Protein AF-A0A7S0V295-F1 (afdb_monomer)

Mean predicted aligned error: 14.71 Å

pLDDT: mean 74.55, std 28.25, range [23.03, 98.69]

Sequence (273 aa):
GGRKRAQRCCLWMLSGGARRIGQGFLTGQRVQARPALRLLLALTASQAASCFLLHTAHAFTQRASSAHPAASETRARAAAGNGAAAGGACAGAAMSGGSGLSTFLKESRSGALDFLRGHPPPDTSLVLVMGNEACDADSVASAISLAYAASMGRLPTLAPPGKALVAPVVNIPREDLALRQDVVLMLKDAGVDSADLVFFPEIPEDGLRGALSGGGLRLVLTDHNKLGVAQEWLAPAVVGVVDHHEDTGSYGGAALRVVDDKVGTCCALVARE

Secondary structure (DSSP, 8-state):
--HHHHHHHHHHHHTTGGGGTSSS--S-------HHHHHHHHHHHHHHHHHHHHHHHHHHHTTGGG------------------------------TTSHHHHHHHHHHHHHHHHHTT-PPTT-EEEEEE--TT--HHHHHHHHHHHHHHHTTS-TTTS-TTSEEEEEEESS-GGGGGG-HHHHHHHHHTT--GGGSEEGGGS-HHHHHHHHHTT-EEEEEES-SS--GGGGGGGGGEEEEEE-S----TTTT-SEEEE-TTSS-HHHHHTT-

Radius of gyration: 21.46 Å; Cα contacts (8 Å, |Δi|>4): 367; chains: 1; bounding box: 60×50×55 Å

Structure (mmCIF, N/CA/C/O backbone):
data_AF-A0A7S0V295-F1
#
_entry.id   AF-A0A7S0V295-F1
#
loop_
_atom_site.group_PDB
_atom_site.id
_atom_site.type_symbol
_atom_site.label_atom_id
_atom_site.label_alt_id
_atom_site.label_comp_id
_atom_site.label_asym_id
_atom_site.label_entity_id
_atom_site.label_seq_id
_atom_site.pdbx_PDB_ins_code
_atom_site.Cartn_x
_atom_site.Cartn_y
_atom_site.Cartn_z
_atom_site.occupancy
_atom_site.B_iso_or_equiv
_atom_site.auth_seq_id
_atom_site.auth_comp_id
_atom_site.auth_asym_id
_atom_site.auth_atom_id
_atom_site.pdbx_PDB_model_num
ATOM 1 N N . GLY A 1 1 ? 35.942 -10.308 -10.101 1.00 42.09 1 GLY A N 1
ATOM 2 C CA . GLY A 1 1 ? 35.307 -9.920 -8.822 1.00 42.09 1 GLY A CA 1
ATOM 3 C C . GLY A 1 1 ? 34.201 -10.865 -8.361 1.00 42.09 1 GLY A C 1
ATOM 4 O O . GLY A 1 1 ? 34.267 -11.320 -7.227 1.00 42.09 1 GLY A O 1
ATOM 5 N N . GLY A 1 2 ? 33.208 -11.172 -9.210 1.00 36.91 2 GLY A N 1
ATOM 6 C CA . GLY A 1 2 ? 31.973 -11.885 -8.821 1.00 36.91 2 GLY A CA 1
ATOM 7 C C . GLY A 1 2 ? 32.074 -13.400 -8.573 1.00 36.91 2 GLY A C 1
ATOM 8 O O . GLY A 1 2 ? 31.488 -13.891 -7.613 1.00 36.91 2 GLY A O 1
ATOM 9 N N . ARG A 1 3 ? 32.887 -14.151 -9.336 1.00 31.94 3 ARG A N 1
ATOM 10 C CA . ARG A 1 3 ? 32.995 -15.625 -9.178 1.00 31.94 3 ARG A CA 1
ATOM 11 C C . ARG A 1 3 ? 33.493 -16.065 -7.792 1.00 31.94 3 ARG A C 1
ATOM 13 O O . ARG A 1 3 ? 33.000 -17.042 -7.242 1.00 31.94 3 ARG A O 1
ATOM 20 N N . LYS A 1 4 ? 34.409 -15.295 -7.186 1.00 34.94 4 LYS A N 1
ATOM 21 C CA . LYS A 1 4 ? 34.921 -15.555 -5.828 1.00 34.94 4 LYS A CA 1
ATOM 22 C C . LYS A 1 4 ? 33.917 -15.186 -4.718 1.00 34.94 4 LYS A C 1
ATOM 24 O O . LYS A 1 4 ? 34.096 -15.655 -3.600 1.00 34.94 4 LYS A O 1
ATOM 29 N N . ARG A 1 5 ? 32.884 -14.371 -4.996 1.00 43.34 5 ARG A N 1
ATOM 30 C CA . ARG A 1 5 ? 31.828 -14.001 -4.027 1.00 43.34 5 ARG A CA 1
ATOM 31 C C . ARG A 1 5 ? 30.698 -15.035 -3.997 1.00 43.34 5 ARG A C 1
ATOM 33 O O . ARG A 1 5 ? 30.307 -15.452 -2.913 1.00 43.34 5 ARG A O 1
ATOM 40 N N . ALA A 1 6 ? 30.283 -15.545 -5.160 1.00 38.97 6 ALA A N 1
ATOM 41 C CA . ALA A 1 6 ? 29.297 -16.628 -5.263 1.00 38.97 6 ALA A CA 1
ATOM 42 C C . ALA A 1 6 ? 29.800 -17.946 -4.639 1.00 38.97 6 ALA A C 1
ATOM 44 O O . ALA A 1 6 ? 29.082 -18.594 -3.881 1.00 38.97 6 ALA A O 1
ATOM 45 N N . GLN A 1 7 ? 31.076 -18.292 -4.859 1.00 40.81 7 GLN A N 1
ATOM 46 C CA . GLN A 1 7 ? 31.687 -19.467 -4.225 1.00 40.81 7 GLN A CA 1
ATOM 47 C C . GLN A 1 7 ? 31.771 -19.346 -2.695 1.00 40.81 7 GLN A C 1
ATOM 49 O O . GLN A 1 7 ? 31.595 -20.345 -2.010 1.00 40.81 7 GLN A O 1
ATOM 54 N N . ARG A 1 8 ? 31.978 -18.141 -2.138 1.00 41.72 8 ARG A N 1
ATOM 55 C CA . ARG A 1 8 ? 32.023 -17.929 -0.676 1.00 41.72 8 ARG A CA 1
ATOM 56 C C . ARG A 1 8 ? 30.643 -18.006 -0.019 1.00 41.72 8 ARG A C 1
ATOM 58 O O . ARG A 1 8 ? 30.551 -18.534 1.083 1.00 41.72 8 ARG A O 1
ATOM 65 N N . CYS A 1 9 ? 29.589 -17.551 -0.699 1.00 41.28 9 CYS A N 1
ATOM 66 C CA . CYS A 1 9 ? 28.210 -17.673 -0.213 1.00 41.28 9 CYS A CA 1
ATOM 67 C C . CYS A 1 9 ? 27.765 -19.148 -0.163 1.00 41.28 9 CYS A C 1
ATOM 69 O O . CYS A 1 9 ? 27.232 -19.615 0.842 1.00 41.28 9 CYS A O 1
ATOM 71 N N . CYS A 1 10 ? 28.096 -19.913 -1.210 1.00 36.91 10 CYS A N 1
ATOM 72 C CA . CYS A 1 10 ? 27.813 -21.347 -1.283 1.00 36.91 10 CYS A CA 1
ATOM 73 C C . CYS A 1 10 ? 28.632 -22.151 -0.251 1.00 36.91 10 CYS A C 1
ATOM 75 O O . CYS A 1 10 ? 28.104 -23.039 0.416 1.00 36.91 10 CYS A O 1
ATOM 77 N N . LEU A 1 11 ? 29.902 -21.782 -0.026 1.00 37.94 11 LEU A N 1
ATOM 78 C CA . LEU A 1 11 ? 30.739 -22.418 0.995 1.00 37.94 11 LEU A CA 1
ATOM 79 C C . LEU A 1 11 ? 30.255 -22.112 2.423 1.00 37.94 11 LEU A C 1
ATOM 81 O O . LEU A 1 11 ? 30.364 -22.980 3.281 1.00 37.94 11 LEU A O 1
ATOM 85 N N . TRP A 1 12 ? 29.682 -20.932 2.694 1.00 45.16 12 TRP A N 1
ATOM 86 C CA . TRP A 1 12 ? 29.091 -20.600 4.002 1.00 45.16 12 TRP A CA 1
ATOM 87 C C . TRP A 1 12 ? 27.812 -21.406 4.295 1.00 45.16 12 TRP A C 1
ATOM 89 O O . TRP A 1 12 ? 27.633 -21.896 5.413 1.00 45.16 12 TRP A O 1
ATOM 99 N N . MET A 1 13 ? 26.970 -21.638 3.281 1.00 42.19 13 MET A N 1
ATOM 100 C CA . MET A 1 13 ? 25.802 -22.521 3.411 1.00 42.19 13 MET A CA 1
ATOM 101 C C . MET A 1 13 ? 26.203 -23.995 3.610 1.00 42.19 13 MET A C 1
ATOM 103 O O . MET A 1 13 ? 25.593 -24.687 4.425 1.00 42.19 13 MET A O 1
ATOM 107 N N . LEU A 1 14 ? 27.262 -24.468 2.938 1.00 42.38 14 LEU A N 1
ATOM 108 C CA . LEU A 1 14 ? 27.720 -25.866 3.003 1.00 42.38 14 LEU A CA 1
ATOM 109 C C . LEU A 1 14 ? 28.614 -26.190 4.221 1.00 42.38 14 LEU A C 1
ATOM 111 O O . LEU A 1 14 ? 28.638 -27.332 4.675 1.00 42.38 14 LEU A O 1
ATOM 115 N N . SER A 1 15 ? 29.315 -25.204 4.796 1.00 37.19 15 SER A N 1
ATOM 116 C CA . SER A 1 15 ? 30.238 -25.383 5.942 1.00 37.19 15 SER A CA 1
ATOM 117 C C . SER A 1 15 ? 29.575 -25.299 7.324 1.00 37.19 15 SER A C 1
ATOM 119 O O . SER A 1 15 ? 30.256 -25.313 8.347 1.00 37.19 15 SER A O 1
ATOM 121 N N . GLY A 1 16 ? 28.239 -25.293 7.386 1.00 40.44 16 GLY A N 1
ATOM 122 C CA . GLY A 1 16 ? 27.505 -25.440 8.645 1.00 40.44 16 GLY A CA 1
ATOM 123 C C . GLY A 1 16 ? 27.005 -24.144 9.286 1.00 40.44 16 GLY A C 1
ATOM 124 O O . GLY A 1 16 ? 26.592 -24.192 10.444 1.00 40.44 16 GLY A O 1
ATOM 125 N N . GLY A 1 17 ? 26.939 -23.021 8.558 1.00 40.28 17 GLY A N 1
ATOM 126 C CA . GLY A 1 17 ? 26.222 -21.817 9.015 1.00 40.28 17 GLY A CA 1
ATOM 127 C C . GLY A 1 17 ? 24.737 -22.082 9.314 1.00 40.28 17 GLY A C 1
ATOM 128 O O . GLY A 1 17 ? 24.198 -21.592 10.304 1.00 40.28 17 GLY A O 1
ATOM 129 N N . ALA A 1 18 ? 24.108 -22.985 8.553 1.00 41.34 18 ALA A N 1
ATOM 130 C CA . ALA A 1 18 ? 22.733 -23.439 8.778 1.00 41.34 18 ALA A CA 1
ATOM 131 C C . ALA A 1 18 ? 22.543 -24.266 10.070 1.00 41.34 18 ALA A C 1
ATOM 133 O O . ALA A 1 18 ? 21.428 -24.366 10.580 1.00 41.34 18 ALA A O 1
ATOM 134 N N . ARG A 1 19 ? 23.611 -24.831 10.659 1.00 36.75 19 ARG A N 1
ATOM 135 C CA . ARG A 1 19 ? 23.504 -25.615 11.906 1.00 36.75 19 ARG A CA 1
ATOM 136 C C . ARG A 1 19 ? 23.378 -24.754 13.162 1.00 36.75 19 ARG A C 1
ATOM 138 O O . ARG A 1 19 ? 22.987 -25.281 14.197 1.00 36.75 19 ARG A O 1
ATOM 145 N N . ARG A 1 20 ? 23.651 -23.446 13.088 1.00 39.25 20 ARG A N 1
ATOM 146 C CA . ARG A 1 20 ? 23.556 -22.544 14.250 1.00 39.25 20 ARG A CA 1
ATOM 147 C C . ARG A 1 20 ? 22.191 -21.861 14.417 1.00 39.25 20 ARG A C 1
ATOM 149 O O . ARG A 1 20 ? 21.962 -21.236 15.441 1.00 39.25 20 ARG A O 1
ATOM 156 N N . ILE A 1 21 ? 21.276 -22.048 13.463 1.00 42.34 21 ILE A N 1
ATOM 157 C CA . ILE A 1 21 ? 19.861 -21.635 13.564 1.00 42.34 21 ILE A CA 1
ATOM 158 C C . ILE A 1 21 ? 18.965 -22.838 13.944 1.00 42.34 21 ILE A C 1
ATOM 160 O O . ILE A 1 21 ? 17.854 -22.672 14.435 1.00 42.34 21 ILE A O 1
ATOM 164 N N . GLY A 1 22 ? 19.468 -24.070 13.787 1.00 34.75 22 GLY A N 1
ATOM 165 C CA . GLY A 1 22 ? 18.698 -25.312 13.926 1.00 34.75 22 GLY A CA 1
ATOM 166 C C . GLY A 1 22 ? 18.817 -26.079 15.251 1.00 34.75 22 GLY A C 1
ATOM 167 O O . GLY A 1 22 ? 18.386 -27.225 15.291 1.00 34.75 22 GLY A O 1
ATOM 168 N N . GLN A 1 23 ? 19.389 -25.520 16.326 1.00 32.41 23 GLN A N 1
ATOM 169 C CA . GLN A 1 23 ? 19.499 -26.220 17.628 1.00 32.41 23 GLN A CA 1
ATOM 170 C C . GL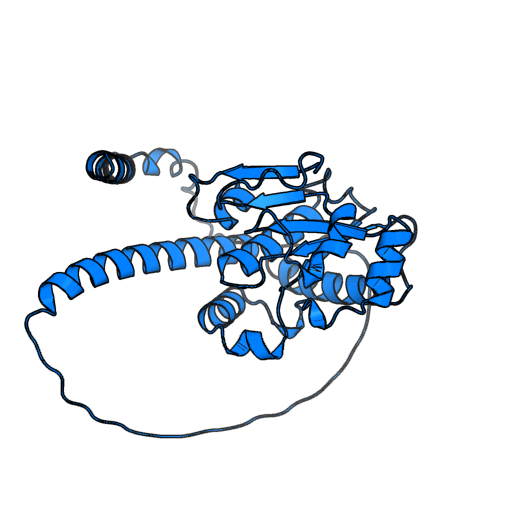N A 1 23 ? 18.553 -25.701 18.728 1.00 32.41 23 GLN A C 1
ATOM 172 O O . GLN A 1 23 ? 18.773 -25.960 19.905 1.00 32.41 23 GLN A O 1
ATOM 177 N N . GLY A 1 24 ? 17.463 -25.023 18.356 1.00 36.81 24 GLY A N 1
ATOM 178 C CA . GLY A 1 24 ? 16.367 -24.689 19.280 1.00 36.81 24 GLY A CA 1
ATOM 179 C C . GLY A 1 24 ? 15.094 -25.530 19.118 1.00 36.81 24 GLY A C 1
ATOM 180 O O . GLY A 1 24 ? 14.152 -25.343 19.876 1.00 36.81 24 GLY A O 1
ATOM 181 N N . PHE A 1 25 ? 15.023 -26.431 18.133 1.00 39.50 25 PHE A N 1
ATOM 182 C CA . PHE A 1 25 ? 13.762 -27.064 17.724 1.00 39.50 25 PHE A CA 1
ATOM 183 C C . PHE A 1 25 ? 13.916 -28.578 17.552 1.00 39.50 25 PHE A C 1
ATOM 185 O O . PHE A 1 25 ? 13.875 -29.120 16.452 1.00 39.50 25 PHE A O 1
ATOM 192 N N . LEU A 1 26 ? 14.098 -29.279 18.668 1.00 39.88 26 LEU A N 1
ATOM 193 C CA . LEU A 1 26 ? 13.885 -30.724 18.742 1.00 39.88 26 LEU A CA 1
ATOM 194 C C . LEU A 1 26 ? 12.976 -31.049 19.928 1.00 39.88 26 LEU A C 1
ATOM 196 O O . LEU A 1 26 ? 13.381 -31.701 20.880 1.00 39.88 26 LEU A O 1
ATOM 200 N N . THR A 1 27 ? 11.723 -30.608 19.848 1.00 33.22 27 THR A N 1
ATOM 201 C CA . THR A 1 27 ? 10.598 -31.268 20.520 1.00 33.22 27 THR A CA 1
ATOM 202 C C . THR A 1 27 ? 9.412 -31.275 19.554 1.00 33.22 27 THR A C 1
ATOM 204 O O . THR A 1 27 ? 9.040 -30.258 18.972 1.00 33.22 27 THR A O 1
ATOM 207 N N . GLY A 1 28 ? 8.887 -32.469 19.275 1.00 36.72 28 GLY A N 1
ATOM 208 C CA . GLY A 1 28 ? 7.958 -32.735 18.179 1.00 36.72 28 GLY A CA 1
ATOM 209 C C . GLY A 1 28 ? 6.564 -32.135 18.361 1.00 36.72 28 GLY A C 1
ATOM 210 O O . GLY A 1 28 ? 5.638 -32.835 18.762 1.00 36.72 28 GLY A O 1
ATOM 211 N N . GLN A 1 29 ? 6.382 -30.880 17.957 1.00 28.92 29 GLN A N 1
ATOM 212 C CA . GLN A 1 29 ? 5.070 -30.322 17.630 1.00 28.92 29 GLN A CA 1
ATOM 213 C C . GLN A 1 29 ? 5.027 -29.936 16.149 1.00 28.92 29 GLN A C 1
ATOM 215 O O . GLN A 1 29 ? 5.904 -29.233 15.651 1.00 28.92 29 GLN A O 1
ATOM 220 N N . ARG A 1 30 ? 3.998 -30.397 15.423 1.00 34.56 30 ARG A N 1
ATOM 221 C CA . ARG A 1 30 ? 3.693 -29.908 14.070 1.00 34.56 30 ARG A CA 1
ATOM 222 C C . ARG A 1 30 ? 3.343 -28.422 14.172 1.00 34.56 30 ARG A C 1
ATOM 224 O O . ARG A 1 30 ? 2.213 -28.077 14.502 1.00 34.56 30 ARG A O 1
ATOM 231 N N . VAL A 1 31 ? 4.301 -27.542 13.900 1.00 36.38 31 VAL A N 1
ATOM 232 C CA . VAL A 1 31 ? 4.055 -26.099 13.831 1.00 36.38 31 VAL A CA 1
ATOM 233 C C . VAL A 1 31 ? 3.314 -25.807 12.526 1.00 36.38 31 VAL A C 1
ATOM 235 O O . VAL A 1 31 ? 3.888 -25.888 11.441 1.00 36.38 31 VAL A O 1
ATOM 238 N N . GLN A 1 32 ? 2.026 -25.466 12.609 1.00 38.19 32 GLN A N 1
ATOM 239 C CA . GLN A 1 32 ? 1.341 -24.764 11.523 1.00 38.19 32 GLN A CA 1
ATOM 240 C C . GLN A 1 32 ? 2.075 -23.434 11.288 1.00 38.19 32 GLN A C 1
ATOM 242 O O . GLN A 1 32 ? 1.972 -22.509 12.092 1.00 38.19 32 GLN A O 1
ATOM 247 N N . ALA A 1 33 ? 2.844 -23.331 10.200 1.00 42.53 33 ALA A N 1
ATOM 248 C CA . ALA A 1 33 ? 3.457 -22.066 9.801 1.00 42.53 33 ALA A CA 1
ATOM 249 C C . ALA A 1 33 ? 2.360 -21.011 9.564 1.00 42.53 33 ALA A C 1
ATOM 251 O O . ALA A 1 33 ? 1.391 -21.281 8.846 1.00 42.53 33 ALA A O 1
ATOM 252 N N . ARG A 1 34 ? 2.511 -19.832 10.187 1.00 56.91 34 ARG A N 1
ATOM 253 C CA . ARG A 1 34 ? 1.568 -18.701 10.098 1.00 56.91 34 ARG A CA 1
ATOM 254 C C . ARG A 1 34 ? 1.420 -18.234 8.637 1.00 56.91 34 ARG A C 1
ATOM 256 O O . ARG A 1 34 ? 2.415 -18.264 7.924 1.00 56.91 34 ARG A O 1
ATOM 263 N N . PRO A 1 35 ? 0.250 -17.751 8.183 1.00 50.56 35 PRO A N 1
ATOM 264 C CA . PRO A 1 35 ? 0.019 -17.372 6.780 1.00 50.56 35 PRO A CA 1
ATOM 265 C C . PRO A 1 35 ? 1.026 -16.358 6.216 1.00 50.56 35 PRO A C 1
ATOM 267 O O . PRO A 1 35 ? 1.553 -16.570 5.135 1.00 50.56 35 PRO A O 1
ATOM 270 N N . ALA A 1 36 ? 1.395 -15.326 6.983 1.00 52.44 36 ALA A N 1
ATOM 271 C CA . ALA A 1 36 ? 2.438 -14.373 6.582 1.00 52.44 36 ALA A CA 1
ATOM 272 C C . ALA A 1 36 ? 3.819 -15.038 6.432 1.00 52.44 36 ALA A C 1
ATOM 274 O O . ALA A 1 36 ? 4.570 -14.744 5.510 1.00 52.44 36 ALA A O 1
ATOM 275 N N . LEU A 1 37 ? 4.127 -16.009 7.299 1.00 57.00 37 LEU A N 1
ATOM 276 C CA . LEU A 1 37 ? 5.336 -16.815 7.173 1.00 57.00 37 LEU A CA 1
ATOM 277 C C . LEU A 1 37 ? 5.248 -17.759 5.967 1.00 57.00 37 LEU A C 1
ATOM 279 O O . LEU A 1 37 ? 6.272 -18.023 5.361 1.00 57.00 37 LEU A O 1
ATOM 283 N N . ARG A 1 38 ? 4.057 -18.238 5.583 1.00 58.78 38 ARG A N 1
ATOM 284 C CA . ARG A 1 38 ? 3.854 -19.008 4.344 1.00 58.78 38 ARG A CA 1
ATOM 285 C C . ARG A 1 38 ? 4.018 -18.148 3.100 1.00 58.78 38 ARG A C 1
ATOM 287 O O . ARG A 1 38 ? 4.625 -18.638 2.166 1.00 58.78 38 ARG A O 1
ATOM 294 N N . LEU A 1 39 ? 3.542 -16.901 3.103 1.00 62.16 39 LEU A N 1
ATOM 295 C CA . LEU A 1 39 ? 3.770 -15.950 2.012 1.00 62.16 39 LEU A CA 1
ATOM 296 C C . LEU A 1 39 ? 5.278 -15.713 1.838 1.00 62.16 39 LEU A C 1
ATOM 298 O O . LEU A 1 39 ? 5.824 -15.974 0.770 1.00 62.16 39 LEU A O 1
ATOM 302 N N . LEU A 1 40 ? 5.972 -15.370 2.928 1.00 62.88 40 LEU A N 1
ATOM 303 C CA . LEU A 1 40 ? 7.427 -15.190 2.935 1.00 62.88 40 LEU A CA 1
ATOM 304 C C . LEU A 1 40 ? 8.185 -16.480 2.558 1.00 62.88 40 LEU A C 1
ATOM 306 O O . LEU A 1 40 ? 9.122 -16.434 1.766 1.00 62.88 40 LEU A O 1
ATOM 310 N N . LEU A 1 41 ? 7.773 -17.648 3.063 1.00 55.09 41 LEU A N 1
ATOM 311 C CA . LEU A 1 41 ? 8.387 -18.941 2.728 1.00 55.09 41 LEU A CA 1
ATOM 312 C C . LEU A 1 41 ? 8.136 -19.340 1.268 1.00 55.09 41 LEU A C 1
ATOM 314 O O . LEU A 1 41 ? 9.070 -19.797 0.612 1.00 55.09 41 LEU A O 1
ATOM 318 N N . ALA A 1 42 ? 6.922 -19.149 0.747 1.00 56.66 42 ALA A N 1
ATOM 319 C CA . ALA A 1 42 ? 6.572 -19.410 -0.649 1.00 56.66 42 ALA A CA 1
ATOM 320 C C . ALA A 1 42 ? 7.417 -18.549 -1.594 1.00 56.66 42 ALA A C 1
ATOM 322 O O . ALA A 1 42 ? 7.882 -19.043 -2.617 1.00 56.66 42 ALA A O 1
ATOM 323 N N . LEU A 1 43 ? 7.721 -17.309 -1.206 1.00 55.41 43 LEU A N 1
ATOM 324 C CA . LEU A 1 43 ? 8.623 -16.428 -1.948 1.00 55.41 43 LEU A CA 1
ATOM 325 C C . LEU A 1 43 ? 10.082 -16.856 -1.854 1.00 55.41 43 LEU A C 1
ATOM 327 O O . LEU A 1 43 ? 10.751 -16.897 -2.881 1.00 55.41 43 LEU A O 1
ATOM 331 N N . THR A 1 44 ? 10.579 -17.261 -0.678 1.00 52.25 44 THR A N 1
ATOM 332 C CA . THR A 1 44 ? 11.943 -17.821 -0.590 1.00 52.25 44 THR A CA 1
ATOM 333 C C . THR A 1 44 ? 12.086 -19.097 -1.421 1.00 52.25 44 THR A C 1
ATOM 335 O O . THR A 1 44 ? 13.125 -19.308 -2.042 1.00 52.25 44 THR A O 1
ATOM 338 N N . ALA A 1 45 ? 11.036 -19.923 -1.492 1.00 41.69 45 ALA A N 1
ATOM 339 C CA . ALA A 1 45 ? 11.003 -21.130 -2.309 1.00 41.69 45 ALA A CA 1
ATOM 340 C C . ALA A 1 45 ? 10.890 -20.809 -3.809 1.00 41.69 45 ALA A C 1
ATOM 342 O O . ALA A 1 45 ? 11.597 -21.423 -4.604 1.00 41.69 45 ALA A O 1
ATOM 343 N N . SER A 1 46 ? 10.074 -19.822 -4.191 1.00 47.69 46 SER A N 1
ATOM 344 C CA . SER A 1 46 ? 9.922 -19.354 -5.574 1.00 47.69 46 SER A CA 1
ATOM 345 C C . SER A 1 46 ? 11.191 -18.664 -6.086 1.00 47.69 46 SER A C 1
ATOM 347 O O . SER A 1 46 ? 11.667 -18.983 -7.168 1.00 47.69 46 SER A O 1
ATOM 349 N N . GLN A 1 47 ? 11.842 -17.813 -5.287 1.00 48.75 47 GLN A N 1
ATOM 350 C CA . GLN A 1 47 ? 13.121 -17.188 -5.649 1.00 48.75 47 GLN A CA 1
ATOM 351 C C . GLN A 1 47 ? 14.279 -18.194 -5.672 1.00 48.75 47 GLN A C 1
ATOM 353 O O . GLN A 1 47 ? 15.145 -18.104 -6.545 1.00 48.75 47 GLN A O 1
ATOM 358 N N . ALA A 1 48 ? 14.292 -19.191 -4.777 1.00 41.12 48 ALA A N 1
ATOM 359 C CA . ALA A 1 48 ? 15.244 -20.302 -4.847 1.00 41.12 48 ALA A CA 1
ATOM 360 C C . ALA A 1 48 ? 15.009 -21.167 -6.096 1.00 41.12 48 ALA A C 1
ATOM 362 O O . ALA A 1 48 ? 15.975 -21.546 -6.761 1.00 41.12 48 ALA A O 1
ATOM 363 N N . ALA A 1 49 ? 13.748 -21.429 -6.452 1.00 37.41 49 ALA A N 1
ATOM 364 C CA . ALA A 1 49 ? 13.373 -22.134 -7.672 1.00 37.41 49 ALA A CA 1
ATOM 365 C C . ALA A 1 49 ? 13.745 -21.327 -8.921 1.00 37.41 49 ALA A C 1
ATOM 367 O O . ALA A 1 49 ? 14.326 -21.897 -9.833 1.00 37.41 49 ALA A O 1
ATOM 368 N N . SER A 1 50 ? 13.535 -20.010 -8.940 1.00 39.97 50 SER A N 1
ATOM 369 C CA . SER A 1 50 ? 13.958 -19.112 -10.022 1.00 39.97 50 SER A CA 1
ATOM 370 C C . SER A 1 50 ? 15.481 -19.011 -10.126 1.00 39.97 50 SER A C 1
ATOM 372 O O . SER A 1 50 ? 16.015 -19.057 -11.227 1.00 39.97 50 SER A O 1
ATOM 374 N N . CYS A 1 51 ? 16.222 -18.992 -9.012 1.00 38.69 51 CYS A N 1
ATOM 375 C CA . CYS A 1 51 ? 17.689 -19.081 -9.017 1.00 38.69 51 CYS A CA 1
ATOM 376 C C . CYS A 1 51 ? 18.199 -20.435 -9.536 1.00 38.69 51 CYS A C 1
ATOM 378 O O . CYS A 1 51 ? 19.213 -20.483 -10.242 1.00 38.69 51 CYS A O 1
ATOM 380 N N . PHE A 1 52 ? 17.504 -21.530 -9.207 1.00 35.34 52 PHE A N 1
ATOM 381 C CA . PHE A 1 52 ? 17.807 -22.877 -9.692 1.00 35.34 52 PHE A CA 1
ATOM 382 C C . PHE A 1 52 ? 17.424 -23.043 -11.169 1.00 35.34 52 PHE A C 1
ATOM 384 O O . PHE A 1 52 ? 18.173 -23.646 -11.933 1.00 35.34 52 PHE A O 1
ATOM 391 N N . LEU A 1 53 ? 16.315 -22.443 -11.603 1.00 36.62 53 LEU A N 1
ATOM 392 C CA . LEU A 1 53 ? 15.871 -22.373 -12.994 1.00 36.62 53 LEU A CA 1
ATOM 393 C C . LEU A 1 53 ? 16.785 -21.477 -13.827 1.00 36.62 53 LEU A C 1
ATOM 395 O O . LEU A 1 53 ? 17.090 -21.838 -14.949 1.00 36.62 53 LEU A O 1
ATOM 399 N N . LEU A 1 54 ? 17.326 -20.386 -13.284 1.00 38.78 54 LEU A N 1
ATOM 400 C CA . LEU A 1 54 ? 18.339 -19.559 -13.951 1.00 38.78 54 LEU A CA 1
ATOM 401 C C . LEU A 1 54 ? 19.690 -20.284 -14.048 1.00 38.78 54 LEU A C 1
ATOM 403 O O . LEU A 1 54 ? 20.338 -20.225 -15.091 1.00 38.78 54 LEU A O 1
ATOM 407 N N . HIS A 1 55 ? 20.106 -21.034 -13.018 1.00 41.06 55 HIS A N 1
ATOM 408 C CA . HIS A 1 55 ? 21.310 -21.877 -13.091 1.00 41.06 55 HIS A CA 1
ATOM 409 C C . HIS A 1 55 ? 21.144 -23.061 -14.051 1.00 41.06 55 HIS A C 1
ATOM 411 O O . HIS A 1 55 ? 22.068 -23.378 -14.802 1.00 41.06 55 HIS A O 1
ATOM 417 N N . THR A 1 56 ? 19.973 -23.700 -14.071 1.00 42.44 56 THR A N 1
ATOM 418 C CA . THR A 1 56 ? 19.677 -24.788 -15.012 1.00 42.44 56 THR A CA 1
ATOM 419 C C . THR A 1 56 ? 19.432 -24.262 -16.421 1.00 42.44 56 THR A C 1
ATOM 421 O O . THR A 1 56 ? 19.917 -24.886 -17.349 1.00 42.44 56 THR A O 1
ATOM 424 N N . ALA A 1 57 ? 18.822 -23.090 -16.615 1.00 38.34 57 ALA A N 1
ATOM 425 C CA . ALA A 1 57 ? 18.677 -22.432 -17.914 1.00 38.34 57 ALA A CA 1
ATOM 426 C C . ALA A 1 57 ? 20.022 -21.945 -18.467 1.00 38.34 57 ALA A C 1
ATOM 428 O O . ALA A 1 57 ? 20.235 -22.033 -19.673 1.00 38.34 57 ALA A O 1
ATOM 429 N N . HIS A 1 58 ? 20.971 -21.517 -17.625 1.00 41.81 58 HIS A N 1
ATOM 430 C CA . HIS A 1 58 ? 22.342 -21.221 -18.065 1.00 41.81 58 HIS A CA 1
ATOM 431 C C . HIS A 1 58 ? 23.117 -22.505 -18.428 1.00 41.81 58 HIS A C 1
ATOM 433 O O . HIS A 1 58 ? 23.864 -22.534 -19.404 1.00 41.81 58 HIS A O 1
ATOM 439 N N . ALA A 1 59 ? 22.888 -23.608 -17.705 1.00 44.62 59 ALA A N 1
ATOM 440 C CA . ALA A 1 59 ? 23.424 -24.926 -18.064 1.00 44.62 59 ALA A CA 1
ATOM 441 C C . ALA A 1 59 ? 22.744 -25.530 -19.313 1.00 44.62 59 ALA A C 1
ATOM 443 O O . ALA A 1 59 ? 23.374 -26.264 -20.076 1.00 44.62 59 ALA A O 1
ATOM 444 N N . PHE A 1 60 ? 21.472 -25.201 -19.547 1.00 33.56 60 PHE A N 1
ATOM 445 C CA . PHE A 1 60 ? 20.685 -25.662 -20.685 1.00 33.56 60 PHE A CA 1
ATOM 446 C C . PHE A 1 60 ? 20.982 -24.841 -21.938 1.00 33.56 60 PHE A C 1
ATOM 448 O O . PHE A 1 60 ? 21.131 -25.424 -22.999 1.00 33.56 60 PHE A O 1
ATOM 455 N N . THR A 1 61 ? 21.198 -23.527 -21.836 1.00 42.56 61 THR A N 1
ATOM 456 C CA . THR A 1 61 ? 21.653 -22.686 -22.964 1.00 42.56 61 THR A CA 1
ATOM 457 C C . THR A 1 61 ? 23.066 -23.048 -23.434 1.00 42.56 61 THR A C 1
ATOM 459 O O . THR A 1 61 ? 23.343 -22.936 -24.624 1.00 42.56 61 THR A O 1
ATOM 462 N N . GLN A 1 62 ? 23.927 -23.600 -22.568 1.00 40.53 62 GLN A N 1
ATOM 463 C CA . GLN A 1 62 ? 25.206 -24.200 -22.989 1.00 40.53 62 GLN A CA 1
ATOM 464 C C . GLN A 1 62 ? 25.068 -25.579 -23.661 1.00 40.53 62 GLN A C 1
ATOM 466 O O . GLN A 1 62 ? 25.980 -25.994 -24.373 1.00 40.53 62 GLN A O 1
ATOM 471 N N . ARG A 1 63 ? 23.948 -26.290 -23.470 1.00 36.41 63 ARG A N 1
ATOM 472 C CA . ARG A 1 63 ? 23.648 -27.572 -24.143 1.00 36.41 63 ARG A CA 1
ATOM 473 C C . ARG A 1 63 ? 22.739 -27.425 -25.370 1.00 36.41 63 ARG A C 1
ATOM 475 O O . ARG A 1 63 ? 22.812 -28.247 -26.278 1.00 36.41 63 ARG A O 1
ATOM 482 N N . ALA A 1 64 ? 21.913 -26.385 -25.421 1.00 35.31 64 ALA A N 1
ATOM 483 C CA . ALA A 1 64 ? 20.910 -26.145 -26.457 1.00 35.31 64 ALA A CA 1
ATOM 484 C C . ALA A 1 64 ? 21.470 -25.479 -27.726 1.00 35.31 64 ALA A C 1
ATOM 486 O O . ALA A 1 64 ? 20.752 -25.361 -28.711 1.00 35.31 64 ALA A O 1
ATOM 487 N N . SER A 1 65 ? 22.766 -25.154 -27.776 1.00 35.94 65 SER A N 1
ATOM 488 C CA . SER A 1 65 ? 23.483 -24.836 -29.023 1.00 35.94 65 SER A CA 1
ATOM 489 C C . SER A 1 65 ? 23.629 -26.037 -29.980 1.00 35.94 65 SER A C 1
ATOM 491 O O . SER A 1 65 ? 24.367 -25.951 -30.958 1.00 35.94 65 SER A O 1
ATOM 493 N N . SER A 1 66 ? 22.937 -27.157 -29.723 1.00 36.44 66 SER A N 1
ATOM 494 C CA . SER A 1 66 ? 23.068 -28.406 -30.482 1.00 36.44 66 SER A CA 1
ATOM 495 C C . SER A 1 66 ? 21.766 -29.040 -30.997 1.00 36.44 66 SER A C 1
ATOM 497 O O . SER A 1 66 ? 21.830 -30.150 -31.518 1.00 36.44 66 SER A O 1
ATOM 499 N N . ALA A 1 67 ? 20.594 -28.389 -30.941 1.00 30.19 67 ALA A N 1
ATOM 500 C CA . ALA A 1 67 ? 19.385 -29.003 -31.516 1.00 30.19 67 ALA A CA 1
ATOM 501 C C . ALA A 1 67 ? 18.302 -28.014 -31.991 1.00 30.19 67 ALA A C 1
ATOM 503 O O . ALA A 1 67 ? 17.886 -27.124 -31.253 1.00 30.19 67 ALA A O 1
ATOM 504 N N . HIS A 1 68 ? 17.823 -28.232 -33.223 1.00 29.70 68 HIS A N 1
ATOM 505 C CA . HIS A 1 68 ? 16.669 -27.577 -33.859 1.00 29.70 68 HIS A CA 1
ATOM 506 C C . HIS A 1 68 ? 15.331 -28.273 -33.492 1.00 29.70 68 HIS A C 1
ATOM 508 O O . HIS A 1 68 ? 15.352 -29.460 -33.161 1.00 29.70 68 HIS A O 1
ATOM 514 N N . PRO A 1 69 ? 14.166 -27.586 -33.581 1.00 35.38 69 PRO A N 1
ATOM 515 C CA . PRO A 1 69 ? 12.891 -28.058 -33.035 1.00 35.38 69 PRO A CA 1
ATOM 516 C C . PRO A 1 69 ? 11.903 -28.585 -34.095 1.00 35.38 69 PRO A C 1
ATOM 518 O O . PRO A 1 69 ? 11.961 -28.206 -35.263 1.00 35.38 69 PRO A O 1
ATOM 521 N N . ALA A 1 70 ? 10.929 -29.387 -33.651 1.00 26.70 70 ALA A N 1
ATOM 522 C CA . ALA A 1 70 ? 9.708 -29.709 -34.393 1.00 26.70 70 ALA A CA 1
ATOM 523 C C . ALA A 1 70 ? 8.474 -29.559 -33.482 1.00 26.70 70 ALA A C 1
ATOM 525 O O . ALA A 1 70 ? 8.513 -29.888 -32.298 1.00 26.70 70 ALA A O 1
ATOM 526 N N . ALA A 1 71 ? 7.408 -29.009 -34.062 1.00 28.03 71 ALA A N 1
ATOM 527 C CA . ALA A 1 71 ? 6.157 -28.593 -33.434 1.00 28.03 71 ALA A CA 1
ATOM 528 C C . ALA A 1 71 ? 5.145 -29.739 -33.228 1.00 28.03 71 ALA A C 1
ATOM 530 O O . ALA A 1 71 ? 5.210 -30.755 -33.914 1.00 28.03 71 ALA A O 1
ATOM 531 N N . SER A 1 72 ? 4.144 -29.531 -32.364 1.00 27.34 72 SER A N 1
ATOM 532 C CA . SER A 1 72 ? 2.717 -29.734 -32.699 1.00 27.34 72 SER A CA 1
ATOM 533 C C . SER A 1 72 ? 1.781 -29.374 -31.535 1.00 27.34 72 SER A C 1
ATOM 535 O O . SER A 1 72 ? 2.115 -29.494 -30.360 1.00 27.34 72 SER A O 1
ATOM 537 N N . GLU A 1 73 ? 0.612 -28.874 -31.926 1.00 28.64 73 GLU A N 1
ATOM 538 C CA . GLU A 1 73 ? -0.516 -28.372 -31.140 1.00 28.64 73 GLU A CA 1
ATOM 539 C C . GLU A 1 73 ? -1.373 -29.503 -30.543 1.00 28.64 73 GLU A C 1
ATOM 541 O O . GLU A 1 73 ? -1.454 -30.571 -31.145 1.00 28.64 73 GLU A O 1
ATOM 546 N N . THR A 1 74 ? -2.153 -29.242 -29.477 1.00 27.22 74 THR A N 1
ATOM 547 C CA . THR A 1 74 ? -3.618 -29.507 -29.485 1.00 27.22 74 THR A CA 1
ATOM 548 C C . THR A 1 74 ? -4.410 -28.891 -28.309 1.00 27.22 74 THR A C 1
ATOM 550 O O . THR A 1 74 ? -3.901 -28.641 -27.225 1.00 27.22 74 THR A O 1
ATOM 553 N N . ARG A 1 75 ? -5.689 -28.628 -28.624 1.00 25.83 75 ARG A N 1
ATOM 554 C CA . ARG A 1 75 ? -6.797 -27.844 -28.021 1.00 25.83 75 ARG A CA 1
ATOM 555 C C . ARG A 1 75 ? -7.561 -28.418 -26.794 1.00 25.83 75 ARG A C 1
ATOM 557 O O . ARG A 1 75 ? -7.697 -29.627 -26.682 1.00 25.83 75 ARG A O 1
ATOM 564 N N . ALA A 1 76 ? -8.314 -27.489 -26.152 1.00 26.64 76 ALA A N 1
ATOM 565 C CA . ALA A 1 76 ? -9.704 -27.571 -25.591 1.00 26.64 76 ALA A CA 1
ATOM 566 C C . ALA A 1 76 ? -9.930 -28.303 -24.237 1.00 26.64 76 ALA A C 1
ATOM 568 O O . ALA A 1 76 ? -9.249 -29.278 -23.981 1.00 26.64 76 ALA A O 1
ATOM 569 N N . ARG A 1 77 ? -10.876 -27.994 -23.312 1.00 27.06 77 ARG A N 1
ATOM 570 C CA . ARG A 1 77 ? -12.127 -27.175 -23.161 1.00 27.06 77 ARG A CA 1
ATOM 571 C C . ARG A 1 77 ? -12.458 -27.110 -21.628 1.00 27.06 77 ARG A C 1
ATOM 573 O O . ARG A 1 77 ? -12.183 -28.087 -20.950 1.00 27.06 77 ARG A O 1
ATOM 580 N N . ALA A 1 78 ? -12.820 -25.974 -21.007 1.00 26.36 78 ALA A N 1
ATOM 581 C CA . ALA A 1 78 ? -14.160 -25.415 -20.659 1.00 26.36 78 ALA A CA 1
ATOM 582 C C . ALA A 1 78 ? -15.054 -26.127 -19.589 1.00 26.36 78 ALA A C 1
ATOM 584 O O . ALA A 1 78 ? -15.448 -27.265 -19.818 1.00 26.36 78 ALA A O 1
ATOM 585 N N . ALA A 1 79 ? -15.447 -25.393 -18.515 1.00 26.83 79 ALA A N 1
ATOM 586 C CA . ALA A 1 79 ? -16.749 -25.342 -17.768 1.00 26.83 79 ALA A CA 1
ATOM 587 C C . ALA A 1 79 ? -16.532 -24.675 -16.368 1.00 26.83 79 ALA A C 1
ATOM 589 O O . ALA A 1 79 ? -15.638 -25.109 -15.654 1.00 26.83 79 ALA A O 1
ATOM 590 N N . ALA A 1 80 ? -17.091 -23.513 -15.979 1.00 25.92 80 ALA A N 1
ATOM 591 C CA . ALA A 1 80 ? -18.476 -23.071 -15.681 1.00 25.92 80 ALA A CA 1
ATOM 592 C C . ALA A 1 80 ? -19.003 -23.424 -14.259 1.00 25.92 80 ALA A C 1
ATOM 594 O O . ALA A 1 80 ? -19.090 -24.597 -13.913 1.00 25.92 80 ALA A O 1
ATOM 595 N N . GLY A 1 81 ? -19.430 -22.410 -13.477 1.00 23.41 81 GLY A N 1
ATOM 596 C CA . GLY A 1 81 ? -20.208 -22.564 -12.229 1.00 23.41 81 GLY A CA 1
ATOM 597 C C . GLY A 1 81 ? -20.368 -21.275 -11.387 1.00 23.41 81 GLY A C 1
ATOM 598 O O . GLY A 1 81 ? -19.377 -20.703 -10.956 1.00 23.41 81 GLY A O 1
ATOM 599 N N . ASN A 1 82 ? -21.619 -20.843 -11.171 1.00 26.31 82 ASN A N 1
ATOM 600 C CA . ASN A 1 82 ? -22.101 -19.592 -10.539 1.00 26.31 82 ASN A CA 1
ATOM 601 C C . ASN A 1 82 ? -22.212 -19.635 -8.991 1.00 26.31 82 ASN A C 1
ATOM 603 O O . ASN A 1 82 ? -22.381 -20.719 -8.442 1.00 26.31 82 ASN A O 1
ATOM 607 N N . GLY A 1 83 ? -22.345 -18.464 -8.324 1.00 23.44 83 GLY A N 1
ATOM 608 C CA . GLY A 1 83 ? -23.217 -18.336 -7.127 1.00 23.44 83 GLY A CA 1
ATOM 609 C C . GLY A 1 83 ? -22.884 -17.310 -6.012 1.00 23.44 83 GLY A C 1
ATOM 610 O O . GLY A 1 83 ? -22.202 -17.647 -5.060 1.00 23.44 83 GLY A O 1
ATOM 611 N N . ALA A 1 84 ? -23.445 -16.098 -6.134 1.00 25.39 84 ALA A N 1
ATOM 612 C CA . ALA A 1 84 ? -24.030 -15.137 -5.161 1.00 25.39 84 ALA A CA 1
ATOM 613 C C . ALA A 1 84 ? -23.793 -15.127 -3.605 1.00 25.39 84 ALA A C 1
ATOM 615 O O . ALA A 1 84 ? -24.126 -16.076 -2.908 1.00 25.39 84 ALA A O 1
ATOM 616 N N . ALA A 1 85 ? -23.500 -13.898 -3.115 1.00 25.56 85 ALA A N 1
ATOM 617 C CA . ALA A 1 85 ? -24.217 -13.048 -2.115 1.00 25.56 85 ALA A CA 1
ATOM 618 C C . ALA A 1 85 ? -23.982 -13.072 -0.569 1.00 25.56 85 ALA A C 1
ATOM 620 O O . ALA A 1 85 ? -23.980 -14.114 0.070 1.00 25.56 85 ALA A O 1
ATOM 621 N N . ALA A 1 86 ? -24.004 -11.826 -0.025 1.00 24.81 86 ALA A N 1
ATOM 622 C CA . ALA A 1 86 ? -24.276 -11.317 1.347 1.00 24.81 86 ALA A CA 1
ATOM 623 C C . ALA A 1 86 ? -23.245 -11.636 2.458 1.00 24.81 86 ALA A C 1
ATOM 625 O O . ALA A 1 86 ? -22.737 -12.740 2.526 1.00 24.81 86 ALA A O 1
ATOM 626 N N . GLY A 1 87 ? -22.859 -10.772 3.407 1.00 23.03 87 GLY A N 1
ATOM 627 C CA . GLY A 1 87 ? -23.312 -9.468 3.911 1.00 23.03 87 GLY A CA 1
ATOM 628 C C . GLY A 1 87 ? -23.082 -9.455 5.443 1.00 23.03 87 GLY A C 1
ATOM 629 O O . GLY A 1 87 ? -23.361 -10.465 6.079 1.00 23.03 87 GLY A O 1
ATOM 630 N N . GLY A 1 88 ? -22.591 -8.360 6.046 1.00 23.69 88 GLY A N 1
ATOM 631 C CA . GLY A 1 88 ? -22.631 -8.154 7.513 1.00 23.69 88 GLY A CA 1
ATOM 632 C C . GLY A 1 88 ? -21.308 -7.785 8.206 1.00 23.69 88 GLY A C 1
ATOM 633 O O . GLY A 1 88 ? -20.309 -8.480 8.080 1.00 23.69 88 GLY A O 1
ATOM 634 N N . ALA A 1 89 ? -21.349 -6.678 8.951 1.00 27.98 89 ALA A N 1
ATOM 635 C CA . ALA A 1 89 ? -20.267 -6.002 9.669 1.00 27.98 89 ALA A CA 1
ATOM 636 C C . ALA A 1 89 ? -19.969 -6.580 11.065 1.00 27.98 89 ALA A C 1
ATOM 638 O O . ALA A 1 89 ? -20.888 -7.110 11.681 1.00 27.98 89 ALA A O 1
ATOM 639 N N . CYS A 1 90 ? -18.768 -6.332 11.617 1.00 26.20 90 CYS A N 1
ATOM 640 C CA . CYS A 1 90 ? -18.568 -5.953 13.032 1.00 26.20 90 CYS A CA 1
ATOM 641 C C . CYS A 1 90 ? -17.089 -5.709 13.391 1.00 26.20 90 CYS A C 1
ATOM 643 O O . CYS A 1 90 ? -16.187 -6.369 12.891 1.00 26.20 90 CYS A O 1
ATOM 645 N N . ALA A 1 91 ? -16.887 -4.744 14.288 1.00 30.33 91 ALA A N 1
ATOM 646 C CA . ALA A 1 91 ? -15.617 -4.235 14.780 1.00 30.33 91 ALA A CA 1
ATOM 647 C C . ALA A 1 91 ? -14.893 -5.166 15.7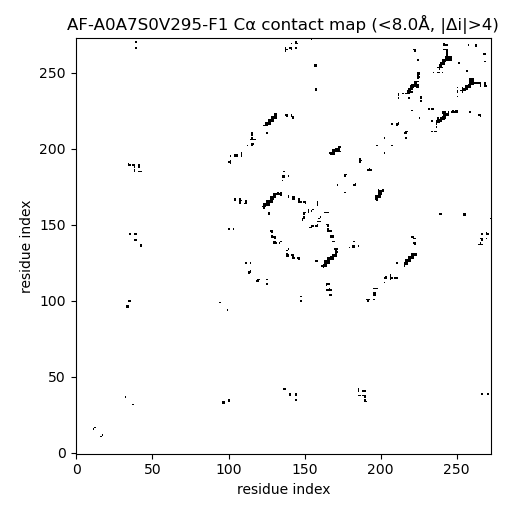74 1.00 30.33 91 ALA A C 1
ATOM 649 O O . ALA A 1 91 ? -15.529 -5.835 16.583 1.00 30.33 91 ALA A O 1
ATOM 650 N N . GLY A 1 92 ? -13.558 -5.069 15.771 1.00 38.75 92 GLY A N 1
ATOM 651 C CA . GLY A 1 92 ? -12.675 -5.195 16.936 1.00 38.75 92 GLY A CA 1
ATOM 652 C C . GLY A 1 92 ? -12.584 -6.558 17.627 1.00 38.75 92 GLY A C 1
ATOM 653 O O . GLY A 1 92 ? -13.310 -6.808 18.581 1.00 38.75 92 GLY A O 1
ATOM 654 N N . ALA A 1 93 ? -11.581 -7.371 17.276 1.00 30.59 93 ALA A N 1
ATOM 655 C CA . ALA A 1 93 ? -11.015 -8.364 18.198 1.00 30.59 93 ALA A CA 1
ATOM 656 C C . ALA A 1 93 ? -9.620 -8.846 17.765 1.00 30.59 93 ALA A C 1
ATOM 658 O O . ALA A 1 93 ? -9.343 -9.050 16.589 1.00 30.59 93 ALA A O 1
ATOM 659 N N . ALA A 1 94 ? -8.750 -9.069 18.751 1.00 41.84 94 ALA A N 1
ATOM 660 C CA . ALA A 1 94 ? -7.413 -9.641 18.616 1.00 41.84 94 ALA A CA 1
ATOM 661 C C . ALA A 1 94 ? -7.434 -11.049 17.972 1.00 41.84 94 ALA A C 1
ATOM 663 O O . ALA A 1 94 ? -8.173 -11.920 18.426 1.00 41.84 94 ALA A O 1
ATOM 664 N N . MET A 1 95 ? -6.613 -11.292 16.938 1.00 37.78 95 MET A N 1
ATOM 665 C CA . MET A 1 95 ? -6.720 -12.478 16.065 1.00 37.78 95 MET A CA 1
ATOM 666 C C . MET A 1 95 ? -5.577 -13.504 16.205 1.00 37.78 95 MET A C 1
ATOM 668 O O . MET A 1 95 ? -4.394 -13.162 16.228 1.00 37.78 95 MET A O 1
ATOM 672 N N . SER A 1 96 ? -5.951 -14.793 16.215 1.00 32.84 96 SER A N 1
ATOM 673 C CA . SER A 1 96 ? -5.083 -15.982 16.255 1.00 32.84 96 SER A CA 1
ATOM 674 C C . SER A 1 96 ? -5.026 -16.715 14.899 1.00 32.84 96 SER A C 1
ATOM 676 O O . SER A 1 96 ? -6.047 -17.069 14.322 1.00 32.84 96 SER A O 1
ATOM 678 N N . GLY A 1 97 ? -3.799 -16.945 14.415 1.00 45.22 97 GLY A N 1
ATOM 679 C CA . GLY A 1 97 ? -3.302 -18.099 13.641 1.00 45.22 97 GLY A CA 1
ATOM 680 C C . GLY A 1 97 ? -4.190 -18.811 12.608 1.00 45.22 97 GLY A C 1
ATOM 681 O O . GLY A 1 97 ? -4.616 -19.931 12.852 1.00 45.22 97 GLY A O 1
ATOM 682 N N . GLY A 1 98 ? -4.344 -18.241 11.408 1.00 42.25 98 GLY A N 1
ATOM 683 C CA . GLY A 1 98 ? -4.903 -18.919 10.222 1.00 42.25 98 GLY A CA 1
ATOM 684 C C . GLY A 1 98 ? -6.013 -18.123 9.537 1.00 42.25 98 GLY A C 1
ATOM 685 O O . GLY A 1 98 ? -6.029 -18.035 8.315 1.00 42.25 98 GLY A O 1
ATOM 686 N N . SER A 1 99 ? -6.852 -17.453 10.329 1.00 58.56 99 SER A N 1
ATOM 687 C CA . SER A 1 99 ? -7.874 -16.491 9.890 1.00 58.56 99 SER A CA 1
ATOM 688 C C . SER A 1 99 ? -7.340 -15.060 9.760 1.00 58.56 99 SER A C 1
ATOM 690 O O . SER A 1 99 ? -7.827 -14.291 8.940 1.00 58.56 99 SER A O 1
ATOM 692 N N . GLY A 1 100 ? -6.297 -14.714 10.523 1.00 87.12 100 GLY A N 1
ATOM 693 C CA . GLY A 1 100 ? -5.868 -13.325 10.713 1.00 87.12 100 GLY A CA 1
ATOM 694 C C . GLY A 1 100 ? -5.510 -12.551 9.441 1.00 87.12 100 GLY A C 1
ATOM 695 O O . GLY A 1 100 ? -5.888 -11.393 9.341 1.00 87.12 100 GLY A O 1
ATOM 696 N N . LEU A 1 101 ? -4.832 -13.164 8.459 1.00 92.00 101 LEU A N 1
ATOM 697 C CA . LEU A 1 101 ? -4.436 -12.447 7.237 1.00 92.00 101 LEU A CA 1
ATOM 698 C C . LEU A 1 101 ? -5.629 -12.175 6.310 1.00 92.00 101 LEU A C 1
ATOM 700 O O . LEU A 1 101 ? -5.788 -11.050 5.861 1.00 92.00 101 LEU A O 1
ATOM 704 N N . SER A 1 102 ? -6.480 -13.172 6.042 1.00 92.38 102 SER A N 1
ATOM 705 C CA . SER A 1 102 ? -7.672 -12.959 5.203 1.00 92.38 102 SER A CA 1
ATOM 706 C C . SER A 1 102 ? -8.651 -11.995 5.874 1.00 92.38 102 SER A C 1
ATOM 708 O O . SER A 1 102 ? -9.146 -11.082 5.218 1.00 92.38 102 SER A O 1
ATOM 710 N N . THR A 1 103 ? -8.870 -12.129 7.187 1.00 94.81 103 THR A N 1
ATOM 711 C CA . THR A 1 103 ? -9.660 -11.164 7.964 1.00 94.81 103 THR A CA 1
ATOM 712 C C . THR A 1 103 ? -9.068 -9.760 7.859 1.00 94.81 103 THR A C 1
ATOM 714 O O . THR A 1 103 ? -9.785 -8.832 7.505 1.00 94.81 103 THR A O 1
ATOM 717 N N . PHE A 1 104 ? -7.755 -9.613 8.059 1.00 96.12 104 PHE A N 1
ATOM 718 C CA . PHE A 1 104 ? -7.070 -8.331 7.910 1.00 96.12 104 PHE A CA 1
ATOM 719 C C . PHE A 1 104 ? -7.261 -7.722 6.518 1.00 96.12 104 PHE A C 1
ATOM 721 O O . PHE A 1 104 ? -7.568 -6.540 6.420 1.00 96.12 104 PHE A O 1
ATOM 728 N N . LEU A 1 105 ? -7.096 -8.493 5.440 1.00 97.56 105 LEU A N 1
ATOM 729 C CA . LEU A 1 105 ? -7.246 -7.975 4.077 1.00 97.56 105 LEU A CA 1
ATOM 730 C C . LEU A 1 105 ? -8.684 -7.506 3.814 1.00 97.56 105 LEU A C 1
ATOM 732 O O . LEU A 1 105 ? -8.884 -6.390 3.342 1.00 97.56 105 LEU A O 1
ATOM 736 N N . LYS A 1 106 ? -9.688 -8.286 4.231 1.00 96.31 106 LYS A N 1
ATOM 737 C CA . LYS A 1 106 ? -11.108 -7.903 4.140 1.00 96.31 106 LYS A CA 1
ATOM 738 C C . LYS A 1 106 ? -11.413 -6.613 4.895 1.00 96.31 106 LYS A C 1
ATOM 740 O O . LYS A 1 106 ? -12.011 -5.692 4.338 1.00 96.31 106 LYS A O 1
ATOM 745 N N . GLU A 1 107 ? -11.004 -6.554 6.159 1.00 95.88 107 GLU A N 1
ATOM 746 C CA . GLU A 1 107 ? -11.268 -5.420 7.045 1.00 95.88 107 GLU A CA 1
ATOM 747 C C . GLU A 1 107 ? -10.515 -4.167 6.597 1.00 95.88 107 GLU A C 1
ATOM 749 O O . GLU A 1 107 ? -11.107 -3.092 6.522 1.00 95.88 107 GLU A O 1
ATOM 754 N N . SER A 1 108 ? -9.236 -4.299 6.238 1.00 96.38 108 SER A N 1
ATOM 755 C CA . SER A 1 108 ? -8.423 -3.181 5.750 1.00 96.38 108 SER A CA 1
ATOM 756 C C . SER A 1 108 ? -8.929 -2.646 4.416 1.00 96.38 108 SER A C 1
ATOM 758 O O . SER A 1 108 ? -9.010 -1.429 4.257 1.00 96.38 108 SER A O 1
ATOM 760 N N . ARG A 1 109 ? -9.356 -3.514 3.489 1.00 96.81 109 ARG A N 1
ATOM 761 C CA . ARG A 1 109 ? -9.993 -3.095 2.235 1.00 96.81 109 ARG A CA 1
ATOM 762 C C . ARG A 1 109 ? -11.275 -2.315 2.492 1.00 96.81 109 ARG A C 1
ATOM 764 O O . ARG A 1 109 ? -11.419 -1.214 1.965 1.00 96.81 109 ARG A O 1
ATOM 771 N N . SER A 1 110 ? -12.201 -2.869 3.277 1.00 96.06 110 SER A N 1
ATOM 772 C CA . SER A 1 110 ? -13.469 -2.188 3.573 1.00 96.06 110 SER A CA 1
ATOM 773 C C . SER A 1 110 ? -13.216 -0.855 4.268 1.00 96.06 110 SER A C 1
ATOM 775 O O . SER A 1 110 ? -13.681 0.179 3.799 1.00 96.06 110 SER A O 1
ATOM 777 N N . GLY A 1 111 ? -12.407 -0.867 5.329 1.00 95.56 111 GLY A N 1
ATOM 778 C CA . GLY A 1 111 ? -12.090 0.329 6.095 1.00 95.56 111 GLY A C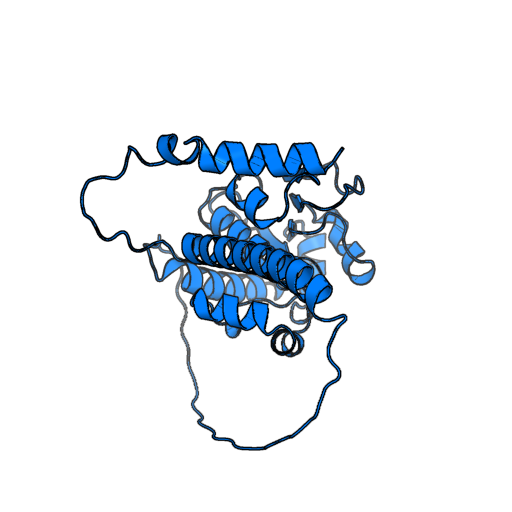A 1
ATOM 779 C C . GLY A 1 111 ? -11.420 1.404 5.247 1.00 95.56 111 GLY A C 1
ATOM 780 O O . GLY A 1 111 ? -11.752 2.575 5.394 1.00 95.56 111 GLY A O 1
ATOM 781 N N . ALA A 1 112 ? -10.491 1.038 4.354 1.00 96.62 112 ALA A N 1
ATOM 782 C CA . ALA A 1 112 ? -9.782 2.018 3.532 1.00 96.62 112 ALA A CA 1
ATOM 783 C C . ALA A 1 112 ? -10.741 2.695 2.551 1.00 96.62 112 ALA A C 1
ATOM 785 O O . ALA A 1 112 ? -10.730 3.918 2.419 1.00 96.62 112 ALA A O 1
ATOM 786 N N . LEU A 1 113 ? -11.612 1.916 1.905 1.00 95.50 113 LEU A N 1
ATOM 787 C CA . LEU A 1 113 ? -12.616 2.460 0.994 1.00 95.50 113 LEU A CA 1
ATOM 788 C C . LEU A 1 113 ? -13.637 3.337 1.728 1.00 95.50 113 LEU A C 1
ATOM 790 O O . LEU A 1 113 ? -14.009 4.385 1.207 1.00 95.50 113 LEU A O 1
ATOM 794 N N . ASP A 1 114 ? -14.062 2.956 2.931 1.00 95.06 114 ASP A N 1
ATOM 795 C CA . ASP A 1 114 ? -14.996 3.757 3.730 1.00 95.06 114 ASP A CA 1
ATOM 796 C C . ASP A 1 114 ? -14.346 5.055 4.231 1.00 95.06 114 ASP A C 1
ATOM 798 O O . ASP A 1 114 ? -14.945 6.127 4.123 1.00 95.06 114 ASP A O 1
ATOM 802 N N . PHE A 1 115 ? -13.081 4.992 4.663 1.00 96.00 115 PHE A N 1
ATOM 803 C CA . PHE A 1 115 ? -12.277 6.167 5.003 1.00 96.00 115 PHE A CA 1
ATOM 804 C C . PHE A 1 115 ? -12.242 7.160 3.835 1.00 96.00 115 PHE A C 1
ATOM 806 O O . PHE A 1 115 ? -12.545 8.342 4.001 1.00 96.00 115 PHE A O 1
ATOM 813 N N . LEU A 1 116 ? -11.923 6.669 2.636 1.00 95.38 116 LEU A N 1
ATOM 814 C CA . LEU A 1 116 ? -11.774 7.480 1.426 1.00 95.38 116 LEU A CA 1
ATOM 815 C C . LEU A 1 116 ? -13.110 8.000 0.877 1.00 95.38 116 LEU A C 1
ATOM 817 O O . LEU A 1 116 ? -13.127 8.985 0.147 1.00 95.38 116 LEU A O 1
ATOM 821 N N . ARG A 1 117 ? -14.241 7.401 1.260 1.00 94.19 117 ARG A N 1
ATOM 822 C CA . AR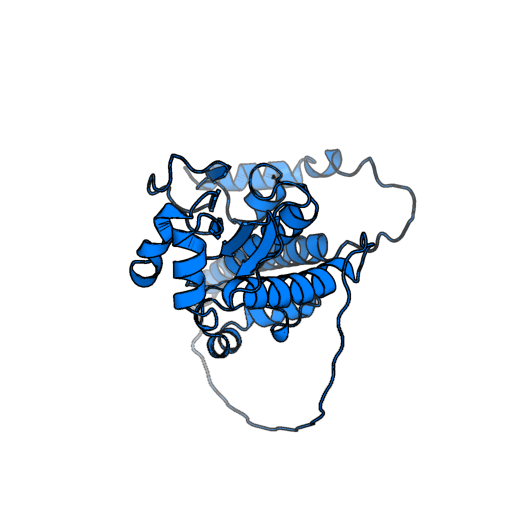G A 1 117 ? -15.591 7.919 0.967 1.00 94.19 117 ARG A CA 1
ATOM 823 C C . ARG A 1 117 ? -16.046 9.022 1.927 1.00 94.19 117 ARG A C 1
ATOM 825 O O . ARG A 1 117 ? -17.172 9.494 1.805 1.00 94.19 117 ARG A O 1
ATOM 832 N N . GLY A 1 118 ? -15.198 9.441 2.867 1.00 89.38 118 GLY A N 1
ATOM 833 C CA . GLY A 1 118 ? -15.539 10.471 3.848 1.00 89.38 118 GLY A CA 1
ATOM 834 C C . GLY A 1 118 ? -16.157 9.919 5.132 1.00 89.38 118 GLY A C 1
ATOM 835 O O . GLY A 1 118 ? -16.762 10.675 5.890 1.00 89.38 118 GLY A O 1
ATOM 836 N N . HIS A 1 119 ? -15.966 8.628 5.415 1.00 87.31 119 HIS A N 1
ATOM 837 C CA . HIS A 1 119 ? -16.309 8.016 6.699 1.00 87.31 119 HIS A CA 1
ATOM 838 C C . HIS A 1 119 ? -15.051 7.605 7.490 1.00 87.31 119 HIS A C 1
ATOM 840 O O . HIS A 1 119 ? -14.929 6.439 7.876 1.00 87.31 119 HIS A O 1
ATOM 846 N N . PRO A 1 120 ? -14.083 8.515 7.732 1.00 87.69 120 PRO A N 1
ATOM 847 C CA . PRO A 1 120 ? -12.906 8.174 8.514 1.00 87.69 120 PRO A CA 1
ATOM 848 C C . PRO A 1 120 ? -13.303 7.912 9.976 1.00 87.69 120 PRO A C 1
ATOM 850 O O . PRO A 1 120 ? -14.110 8.658 10.542 1.00 87.69 120 PRO A O 1
ATOM 853 N N . PRO A 1 121 ? -12.728 6.890 10.629 1.00 86.88 121 PRO A N 1
ATOM 854 C CA . PRO A 1 121 ? -12.847 6.756 12.071 1.00 86.88 121 PRO A CA 1
ATOM 855 C C . PRO A 1 121 ? -12.241 7.987 12.777 1.00 86.88 121 PRO A C 1
ATOM 857 O O . PRO A 1 121 ? -11.265 8.557 12.275 1.00 86.88 121 PRO A O 1
ATOM 860 N N . PRO A 1 122 ? -12.773 8.401 13.943 1.00 84.69 122 PRO A N 1
ATOM 861 C CA . PRO A 1 122 ? -12.229 9.528 14.698 1.00 84.69 122 PRO A CA 1
ATOM 862 C C . PRO A 1 122 ? -10.746 9.330 15.030 1.00 84.69 122 PRO A C 1
ATOM 864 O O . PRO A 1 122 ? -10.321 8.210 15.322 1.00 84.69 122 PRO A O 1
ATOM 867 N N . ASP A 1 123 ? -9.964 10.412 14.979 1.00 87.19 123 ASP A N 1
ATOM 868 C CA . ASP A 1 123 ? -8.537 10.448 15.342 1.00 87.19 123 ASP A CA 1
ATOM 869 C C . ASP A 1 123 ? -7.667 9.361 14.678 1.00 87.19 123 ASP A C 1
ATOM 871 O O . ASP A 1 123 ? -6.639 8.939 15.219 1.00 87.19 123 ASP A O 1
ATOM 875 N N . THR A 1 124 ? -8.078 8.899 13.495 1.00 93.50 124 THR A N 1
ATOM 876 C CA . THR A 1 124 ? -7.432 7.806 12.769 1.00 93.50 124 THR A CA 1
ATOM 877 C C . THR A 1 124 ? -6.862 8.302 11.446 1.00 93.50 124 THR A C 1
ATOM 879 O O . THR A 1 124 ? -7.522 9.013 10.695 1.00 93.50 124 THR A O 1
ATOM 882 N N . SER A 1 125 ? -5.629 7.901 11.147 1.00 95.38 125 SER A N 1
ATOM 883 C CA . SER A 1 125 ? -4.994 8.098 9.837 1.00 95.38 125 SER A CA 1
ATOM 884 C C . SER A 1 125 ? -5.124 6.846 8.966 1.00 95.38 125 SER A C 1
ATOM 886 O O . SER A 1 125 ? -5.181 5.730 9.483 1.00 95.38 125 SER A O 1
ATOM 888 N N . LEU A 1 126 ? -5.146 7.018 7.648 1.00 97.69 126 LEU A N 1
ATOM 889 C CA . LEU A 1 126 ? -5.078 5.934 6.676 1.00 97.69 126 LEU A CA 1
ATOM 890 C C . LEU A 1 126 ? -3.633 5.761 6.205 1.00 97.69 126 LEU A C 1
ATOM 892 O O . LEU A 1 126 ? -3.044 6.684 5.646 1.00 97.69 126 LEU A O 1
ATOM 896 N N . VAL A 1 127 ? -3.080 4.570 6.406 1.00 98.31 127 VAL A N 1
ATOM 897 C CA . VAL A 1 127 ? -1.756 4.165 5.933 1.00 98.31 127 VAL A CA 1
ATOM 898 C C . VAL A 1 127 ? -1.929 3.198 4.770 1.00 98.31 127 VAL A C 1
ATOM 900 O O . VAL A 1 127 ? -2.372 2.063 4.954 1.00 98.31 127 VAL A O 1
ATOM 903 N N . LEU A 1 128 ? -1.556 3.632 3.573 1.00 98.50 128 LEU A N 1
ATOM 904 C CA . LEU A 1 128 ? -1.492 2.769 2.399 1.00 98.50 128 LEU A CA 1
ATOM 905 C C . LEU A 1 128 ? -0.065 2.248 2.238 1.00 98.50 128 LEU A C 1
ATOM 907 O O . LEU A 1 128 ? 0.886 3.027 2.271 1.00 98.50 128 LEU A O 1
ATOM 911 N N . VAL A 1 129 ? 0.087 0.937 2.070 1.00 98.69 129 VAL A N 1
ATOM 912 C CA . VAL A 1 129 ? 1.376 0.307 1.758 1.00 98.69 129 VAL A CA 1
ATOM 913 C C . VAL A 1 129 ? 1.327 -0.186 0.322 1.00 98.69 129 VAL A C 1
ATOM 915 O O . VAL A 1 129 ? 0.486 -1.019 -0.005 1.00 98.69 129 VAL A O 1
ATOM 918 N N . MET A 1 130 ? 2.190 0.337 -0.538 1.00 98.56 130 MET A N 1
ATOM 919 C CA . MET A 1 130 ? 2.054 0.210 -1.985 1.00 98.56 130 MET A CA 1
ATOM 920 C C . MET A 1 130 ? 3.332 -0.340 -2.622 1.00 98.56 130 MET A C 1
ATOM 922 O O . MET A 1 130 ? 4.415 0.208 -2.423 1.00 98.56 130 MET A O 1
ATOM 926 N N . GLY A 1 131 ? 3.182 -1.412 -3.402 1.00 98.00 131 GLY A N 1
ATOM 927 C CA . GLY A 1 131 ? 4.220 -1.948 -4.289 1.00 98.00 131 GLY A CA 1
ATOM 928 C C . GLY A 1 131 ? 4.407 -1.111 -5.562 1.00 98.00 131 GLY A C 1
ATOM 929 O O . GLY A 1 131 ? 3.667 -0.154 -5.803 1.00 98.00 131 GLY A O 1
ATOM 930 N N . ASN A 1 132 ? 5.378 -1.463 -6.404 1.00 96.38 132 ASN A N 1
ATOM 931 C CA . ASN A 1 132 ? 5.588 -0.767 -7.678 1.00 96.38 132 ASN A CA 1
ATOM 932 C C . ASN A 1 132 ? 4.518 -1.134 -8.735 1.00 96.38 132 ASN A C 1
ATOM 934 O O . ASN A 1 132 ? 3.731 -2.068 -8.566 1.00 96.38 132 ASN A O 1
ATOM 938 N N . GLU A 1 133 ? 4.496 -0.390 -9.844 1.00 95.88 133 GLU A N 1
ATOM 939 C CA . GLU A 1 133 ? 3.538 -0.562 -10.953 1.00 95.88 133 GLU A CA 1
ATOM 940 C C . GLU A 1 133 ? 3.781 -1.851 -11.771 1.00 95.88 133 GLU A C 1
ATOM 942 O O . GLU A 1 133 ? 2.868 -2.372 -12.423 1.00 95.88 133 GLU A O 1
ATOM 947 N N . ALA A 1 134 ? 4.998 -2.414 -11.714 1.00 94.44 134 ALA A N 1
ATOM 948 C CA . ALA A 1 134 ? 5.308 -3.698 -12.343 1.00 94.44 134 ALA A CA 1
ATOM 949 C C . ALA A 1 134 ? 4.563 -4.848 -11.653 1.00 94.44 134 ALA A C 1
ATOM 951 O O . ALA A 1 134 ? 4.205 -5.813 -12.336 1.00 94.44 134 ALA A O 1
ATOM 952 N N . CYS A 1 135 ? 4.269 -4.688 -10.352 1.00 95.38 135 CYS A N 1
ATOM 953 C CA . CYS A 1 135 ? 3.444 -5.560 -9.515 1.00 95.38 135 CYS A CA 1
ATOM 954 C C . CYS A 1 135 ? 3.788 -7.038 -9.741 1.00 95.38 135 CYS A C 1
ATOM 956 O O . CYS A 1 135 ? 2.940 -7.898 -9.965 1.00 95.38 135 CYS A O 1
ATOM 958 N N . ASP A 1 136 ? 5.079 -7.324 -9.684 1.00 96.50 136 ASP A N 1
ATOM 959 C CA . ASP A 1 136 ? 5.575 -8.680 -9.563 1.00 96.50 136 ASP A CA 1
ATOM 960 C C . ASP A 1 136 ? 5.297 -9.240 -8.154 1.00 96.50 136 ASP A C 1
ATOM 962 O O . ASP A 1 136 ? 4.687 -8.603 -7.284 1.00 96.50 136 ASP A O 1
ATOM 966 N N . ALA A 1 137 ? 5.710 -10.487 -7.934 1.00 96.62 137 ALA A N 1
ATOM 967 C CA . ALA A 1 137 ? 5.490 -11.161 -6.663 1.00 96.62 137 ALA A CA 1
ATOM 968 C C . ALA A 1 137 ? 6.159 -10.438 -5.480 1.00 96.62 137 ALA A C 1
ATOM 970 O O . ALA A 1 137 ? 5.609 -10.483 -4.378 1.00 96.62 137 ALA A O 1
ATOM 971 N N . ASP A 1 138 ? 7.301 -9.772 -5.696 1.00 97.25 138 ASP A N 1
ATOM 972 C CA . ASP A 1 138 ? 8.015 -9.064 -4.634 1.00 97.25 138 ASP A CA 1
ATOM 973 C C . ASP A 1 138 ? 7.206 -7.859 -4.160 1.00 97.25 138 ASP A C 1
ATOM 975 O O . ASP A 1 138 ? 6.824 -7.816 -2.992 1.00 97.25 138 ASP A O 1
ATOM 979 N N . SER A 1 139 ? 6.806 -6.983 -5.084 1.00 97.56 139 SER A N 1
ATOM 980 C CA . SER A 1 139 ? 5.970 -5.811 -4.806 1.00 97.56 139 SER A CA 1
ATOM 981 C C . SER A 1 139 ? 4.670 -6.132 -4.069 1.00 97.56 139 SER A C 1
ATOM 983 O O . SER A 1 139 ? 4.297 -5.447 -3.112 1.00 97.56 139 SER A O 1
ATOM 985 N N . VAL A 1 140 ? 3.943 -7.167 -4.505 1.00 98.19 140 VAL A N 1
ATOM 986 C CA . VAL A 1 140 ? 2.660 -7.530 -3.879 1.00 98.19 140 VAL A CA 1
ATOM 987 C C . VAL A 1 140 ? 2.885 -8.104 -2.486 1.00 98.19 140 VAL A C 1
ATOM 989 O O . VAL A 1 140 ? 2.183 -7.754 -1.532 1.00 98.19 140 VAL A O 1
ATOM 992 N N . ALA A 1 141 ? 3.866 -8.988 -2.342 1.00 97.81 141 ALA A N 1
ATOM 993 C CA . ALA A 1 141 ? 4.090 -9.655 -1.077 1.00 97.81 141 ALA A CA 1
ATOM 994 C C . ALA A 1 141 ? 4.766 -8.772 -0.031 1.00 97.81 141 ALA A C 1
ATOM 996 O O . ALA A 1 141 ? 4.417 -8.884 1.149 1.00 97.81 141 ALA A O 1
ATOM 997 N N . SER A 1 142 ? 5.687 -7.892 -0.428 1.00 98.31 142 SER A N 1
ATOM 998 C CA . SER A 1 142 ? 6.306 -6.911 0.462 1.00 98.31 142 SER A CA 1
ATOM 999 C C . SER A 1 142 ? 5.246 -5.966 1.018 1.00 98.31 142 SER A C 1
ATOM 1001 O O . SER A 1 142 ? 5.196 -5.765 2.233 1.00 98.31 142 SER A O 1
ATOM 1003 N N . ALA A 1 143 ? 4.337 -5.477 0.167 1.00 98.56 143 ALA A N 1
ATOM 1004 C CA . ALA A 1 143 ? 3.251 -4.594 0.575 1.00 98.56 143 ALA A CA 1
ATOM 1005 C C . ALA A 1 143 ? 2.294 -5.279 1.564 1.00 98.56 143 ALA A C 1
ATOM 1007 O O . ALA A 1 143 ? 2.038 -4.745 2.646 1.00 98.56 143 ALA A O 1
ATOM 1008 N N . ILE A 1 144 ? 1.813 -6.490 1.244 1.00 98.44 144 ILE A N 1
ATOM 1009 C CA . ILE A 1 144 ? 0.933 -7.268 2.137 1.00 98.44 144 ILE A CA 1
ATOM 1010 C C . ILE A 1 144 ? 1.628 -7.562 3.470 1.00 98.44 144 ILE A C 1
ATOM 1012 O O . ILE A 1 144 ? 1.033 -7.375 4.533 1.00 98.44 144 ILE A O 1
ATOM 1016 N N . SER A 1 145 ? 2.882 -8.016 3.429 1.00 97.62 145 SER A N 1
ATOM 1017 C CA . SER A 1 145 ? 3.623 -8.419 4.628 1.00 97.62 145 SER A CA 1
ATOM 1018 C C . SER A 1 145 ? 3.878 -7.236 5.557 1.00 97.62 145 SER A C 1
ATOM 1020 O O . SER A 1 145 ? 3.628 -7.343 6.761 1.00 97.62 145 SER A O 1
ATOM 1022 N N . LEU A 1 146 ? 4.313 -6.099 5.008 1.00 97.75 146 LEU A N 1
ATOM 1023 C CA . LEU A 1 146 ? 4.597 -4.896 5.785 1.00 97.75 146 LEU A CA 1
ATOM 1024 C C . LEU A 1 146 ? 3.308 -4.282 6.350 1.00 97.75 146 LEU A C 1
ATOM 1026 O O . LEU A 1 146 ? 3.265 -3.932 7.531 1.00 97.75 146 LEU A O 1
ATOM 1030 N N . ALA A 1 147 ? 2.229 -4.226 5.559 1.00 97.81 147 ALA A N 1
ATOM 1031 C CA . ALA A 1 147 ? 0.92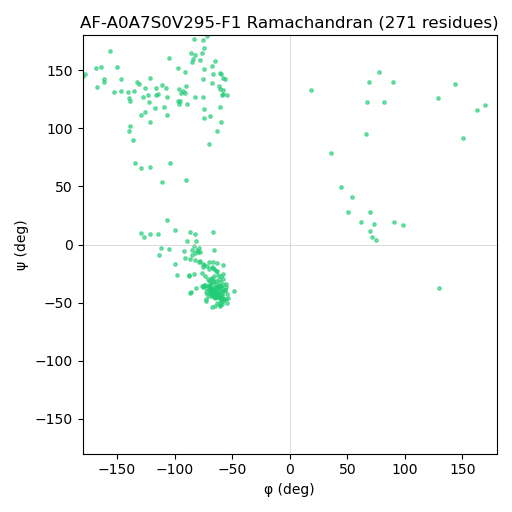2 -3.757 6.024 1.00 97.81 147 ALA A CA 1
ATOM 1032 C C . ALA A 1 147 ? 0.381 -4.624 7.168 1.00 97.81 147 ALA A C 1
ATOM 1034 O O . ALA A 1 147 ? -0.064 -4.107 8.196 1.00 97.81 147 ALA A O 1
ATOM 1035 N N . TYR A 1 148 ? 0.473 -5.948 7.025 1.00 96.38 148 TYR A N 1
ATOM 1036 C CA . TYR A 1 148 ? 0.042 -6.880 8.058 1.00 96.38 148 TYR A CA 1
ATOM 1037 C C . TYR A 1 148 ? 0.877 -6.723 9.336 1.00 96.38 148 TYR A C 1
ATOM 1039 O O . TYR A 1 148 ? 0.316 -6.639 10.430 1.00 96.38 148 TYR A O 1
ATOM 1047 N N . ALA A 1 149 ? 2.204 -6.601 9.227 1.00 95.25 149 ALA A N 1
ATOM 1048 C CA . ALA A 1 149 ? 3.080 -6.341 10.372 1.00 95.25 149 ALA A CA 1
ATOM 1049 C C . ALA A 1 149 ? 2.733 -5.021 11.084 1.00 95.25 149 ALA A C 1
ATOM 1051 O O . ALA A 1 149 ? 2.606 -4.996 12.314 1.00 95.25 149 ALA A O 1
ATOM 1052 N N . ALA A 1 150 ? 2.507 -3.947 10.326 1.00 95.19 150 ALA A N 1
ATOM 1053 C CA . ALA A 1 150 ? 2.115 -2.647 10.861 1.00 95.19 150 ALA A CA 1
ATOM 1054 C C . ALA A 1 150 ? 0.761 -2.710 11.586 1.00 95.19 150 ALA A C 1
ATOM 1056 O O . ALA A 1 150 ? 0.647 -2.192 12.696 1.00 95.19 150 ALA A O 1
ATOM 1057 N N . SER A 1 151 ? -0.224 -3.428 11.032 1.00 93.75 151 SER A N 1
ATOM 1058 C CA . SER A 1 151 ? -1.535 -3.636 11.672 1.00 93.75 151 SER A CA 1
ATOM 1059 C C . SER A 1 151 ? -1.446 -4.375 13.014 1.00 93.75 151 SER A C 1
ATOM 1061 O O . SER A 1 151 ? -2.226 -4.123 13.928 1.00 93.75 151 SER A O 1
ATOM 1063 N N . MET A 1 152 ? -0.440 -5.243 13.171 1.00 92.19 152 MET A N 1
ATOM 1064 C CA . MET A 1 152 ? -0.146 -5.945 14.423 1.00 92.19 152 MET A CA 1
ATOM 1065 C C . MET A 1 152 ? 0.675 -5.096 15.411 1.00 92.19 152 MET A C 1
ATOM 1067 O O . MET A 1 152 ? 1.178 -5.628 16.403 1.00 92.19 152 MET A O 1
ATOM 1071 N N . GLY A 1 153 ? 0.865 -3.801 15.139 1.00 90.69 153 GLY A N 1
ATOM 1072 C CA . GLY A 1 153 ? 1.615 -2.879 15.991 1.00 90.69 153 GLY A CA 1
ATOM 1073 C C . GLY A 1 153 ? 3.132 -3.078 15.960 1.00 90.69 153 GLY A C 1
ATOM 1074 O O . GLY A 1 153 ? 3.817 -2.613 16.867 1.00 90.69 153 GLY A O 1
ATOM 1075 N N . ARG A 1 154 ? 3.677 -3.773 14.949 1.00 91.69 154 ARG A N 1
ATOM 1076 C CA . ARG A 1 154 ? 5.132 -3.997 14.820 1.00 91.69 154 ARG A CA 1
ATOM 1077 C C . ARG A 1 154 ? 5.887 -2.770 14.323 1.00 91.69 154 ARG A C 1
ATOM 1079 O O . ARG A 1 154 ? 7.057 -2.619 14.641 1.00 91.69 154 ARG A O 1
ATOM 1086 N N . LEU A 1 155 ? 5.198 -1.877 13.613 1.00 92.00 155 LEU A N 1
ATOM 1087 C CA . LEU A 1 155 ? 5.763 -0.664 13.019 1.00 92.00 155 LEU A CA 1
ATOM 1088 C C . LEU A 1 155 ? 5.043 0.581 13.566 1.00 92.00 155 LEU A C 1
ATOM 1090 O O . LEU A 1 155 ? 4.329 1.255 12.821 1.00 92.00 155 LEU A O 1
ATOM 1094 N N . PRO A 1 156 ? 5.187 0.907 14.866 1.00 89.69 156 PRO A N 1
ATOM 1095 C CA . PRO A 1 156 ? 4.452 2.006 15.500 1.00 89.69 156 PRO A CA 1
ATOM 1096 C C . PRO A 1 156 ? 4.807 3.386 14.926 1.00 89.69 156 PRO A C 1
ATOM 1098 O O . PRO A 1 156 ? 4.006 4.315 15.016 1.00 89.69 156 PRO A O 1
ATOM 1101 N N . THR A 1 157 ? 5.984 3.524 14.309 1.00 87.75 157 THR A N 1
ATOM 1102 C CA . THR A 1 157 ? 6.409 4.729 13.578 1.00 87.75 157 THR A CA 1
ATOM 1103 C C . THR A 1 157 ? 5.542 4.982 12.341 1.00 87.75 157 THR A C 1
ATOM 1105 O O . THR A 1 157 ? 5.200 6.129 12.038 1.00 87.75 157 THR A O 1
ATOM 1108 N N . LEU A 1 158 ? 5.127 3.915 11.653 1.00 88.06 158 LEU A N 1
ATOM 1109 C CA . LEU A 1 158 ? 4.240 3.974 10.491 1.00 88.06 158 LEU A CA 1
ATOM 1110 C C . LEU A 1 158 ? 2.763 3.967 10.882 1.00 88.06 158 LEU A C 1
ATOM 1112 O O . LEU A 1 158 ? 1.984 4.729 10.320 1.00 88.06 158 LEU A O 1
ATOM 1116 N N . ALA A 1 159 ? 2.383 3.142 11.852 1.00 89.19 159 ALA A N 1
ATOM 1117 C CA . ALA A 1 159 ? 1.001 2.938 12.264 1.00 89.19 159 ALA A CA 1
ATOM 1118 C C . ALA A 1 159 ? 0.905 2.911 13.798 1.00 89.19 159 ALA A C 1
ATOM 1120 O O . ALA A 1 159 ? 1.038 1.848 14.410 1.00 89.19 159 ALA A O 1
ATOM 1121 N N . PRO A 1 160 ? 0.695 4.071 14.449 1.00 86.69 160 PRO A N 1
ATOM 1122 C CA . PRO A 1 160 ? 0.543 4.112 15.895 1.00 86.69 160 PRO A CA 1
ATOM 1123 C C . PRO A 1 160 ? -0.672 3.270 16.333 1.00 86.69 160 PRO A C 1
ATOM 1125 O O . PRO A 1 160 ? -1.744 3.403 15.729 1.00 86.69 160 PRO A O 1
ATOM 1128 N N . PRO A 1 161 ? -0.546 2.421 17.373 1.00 83.44 161 PRO A N 1
ATOM 1129 C CA . PRO A 1 161 ? -1.623 1.532 17.801 1.00 83.44 161 PRO A CA 1
ATOM 1130 C C . PRO A 1 161 ? -2.926 2.284 18.086 1.00 83.44 161 PRO A C 1
ATOM 1132 O O . PRO A 1 161 ? -2.935 3.264 18.830 1.00 83.44 161 PRO A O 1
ATOM 1135 N N . GLY A 1 162 ? -4.024 1.823 17.483 1.00 82.75 162 GLY A N 1
ATOM 1136 C CA . GLY A 1 162 ? -5.355 2.414 17.658 1.00 82.75 162 GLY A CA 1
ATOM 1137 C C . GLY A 1 162 ? -5.563 3.781 16.995 1.00 82.75 162 GLY A C 1
ATOM 1138 O O . GLY A 1 162 ? -6.612 4.375 17.208 1.00 82.75 162 GLY A O 1
ATOM 1139 N N . LYS A 1 163 ? -4.597 4.285 16.211 1.00 89.75 163 LYS A N 1
ATOM 1140 C CA . LYS A 1 163 ? -4.684 5.585 15.507 1.00 89.75 163 LYS A CA 1
ATOM 1141 C C . LYS A 1 163 ? -4.415 5.493 14.004 1.00 89.75 163 LYS A C 1
ATOM 1143 O O . LYS A 1 163 ? -4.271 6.510 13.321 1.00 89.75 163 LYS A O 1
ATOM 1148 N N . ALA A 1 164 ? -4.277 4.281 13.485 1.00 93.75 164 ALA A N 1
ATOM 1149 C CA . ALA A 1 164 ? -3.990 4.047 12.083 1.00 93.75 164 ALA A CA 1
ATOM 1150 C C . ALA A 1 164 ? -4.780 2.850 11.565 1.00 93.75 164 ALA A C 1
ATOM 1152 O O . ALA A 1 164 ? -4.762 1.770 12.157 1.00 93.75 164 ALA A O 1
ATOM 1153 N N . LEU A 1 165 ? -5.431 3.056 10.430 1.00 96.25 165 LEU A N 1
ATOM 1154 C CA . LEU A 1 165 ? -5.965 2.011 9.581 1.00 96.25 165 LEU A CA 1
ATOM 1155 C C . LEU A 1 165 ? -4.925 1.724 8.497 1.00 96.25 165 LEU A C 1
ATOM 1157 O O . LEU A 1 165 ? -4.527 2.638 7.782 1.00 96.25 165 LEU A O 1
ATOM 1161 N N . VAL A 1 166 ? -4.476 0.477 8.375 1.00 97.62 166 VAL A N 1
ATOM 1162 C CA . VAL A 1 166 ? -3.413 0.095 7.434 1.00 97.62 166 VAL A CA 1
ATOM 1163 C C . VAL A 1 166 ? -3.978 -0.825 6.363 1.00 97.62 166 VAL A C 1
ATOM 1165 O O . VAL A 1 166 ? -4.599 -1.826 6.713 1.00 97.62 166 VAL A O 1
ATOM 1168 N N . ALA A 1 167 ? -3.732 -0.527 5.087 1.00 98.06 167 ALA A N 1
ATOM 1169 C CA . ALA A 1 167 ? -4.167 -1.361 3.968 1.00 98.06 167 ALA A CA 1
ATOM 1170 C C . ALA A 1 167 ? -3.052 -1.542 2.921 1.00 98.06 167 ALA A C 1
ATOM 1172 O O . ALA A 1 167 ? -2.434 -0.553 2.513 1.00 98.06 167 ALA A O 1
ATOM 1173 N N . PRO A 1 168 ? -2.784 -2.780 2.461 1.00 98.38 168 PRO A N 1
ATOM 1174 C CA . PRO A 1 168 ? -1.921 -3.001 1.311 1.00 98.38 168 PRO A CA 1
ATOM 1175 C C . PRO A 1 168 ? -2.650 -2.641 0.011 1.00 98.38 168 PRO A C 1
ATOM 1177 O O . PRO A 1 168 ? -3.840 -2.921 -0.145 1.00 98.38 168 PRO A O 1
ATOM 1180 N N . VAL A 1 169 ? -1.920 -2.052 -0.934 1.00 98.44 169 VAL A N 1
ATOM 1181 C CA . VAL A 1 169 ? -2.427 -1.621 -2.238 1.00 98.44 169 VAL A CA 1
ATOM 1182 C C . VAL A 1 169 ? -1.618 -2.272 -3.352 1.00 98.44 169 VAL A C 1
ATOM 1184 O O . VAL A 1 169 ? -0.390 -2.187 -3.392 1.00 98.44 169 VAL A O 1
ATOM 1187 N N . VAL A 1 170 ? -2.334 -2.893 -4.283 1.00 98.44 170 VAL A N 1
ATOM 1188 C CA . VAL A 1 170 ? -1.795 -3.440 -5.526 1.00 98.44 170 VAL A CA 1
ATOM 1189 C C . VAL A 1 170 ? -1.832 -2.345 -6.591 1.00 98.44 170 VAL A C 1
ATOM 1191 O O . VAL A 1 170 ? -2.894 -1.801 -6.897 1.00 98.44 170 VAL A O 1
ATOM 1194 N N . ASN A 1 171 ? -0.677 -1.996 -7.151 1.00 97.88 171 ASN A N 1
ATOM 1195 C CA . ASN A 1 171 ? -0.525 -0.798 -7.977 1.00 97.88 171 ASN A CA 1
ATOM 1196 C C . ASN A 1 171 ? -0.787 -1.046 -9.478 1.00 97.88 171 ASN A C 1
ATOM 1198 O O . ASN A 1 171 ? 0.074 -0.805 -10.316 1.00 97.88 171 ASN A O 1
ATOM 1202 N N . ILE A 1 172 ? -1.966 -1.585 -9.806 1.00 97.81 172 ILE A N 1
ATOM 1203 C CA . ILE A 1 172 ? -2.451 -1.845 -11.178 1.00 97.81 172 ILE A CA 1
ATOM 1204 C C . ILE A 1 172 ? -3.980 -1.893 -11.247 1.00 97.81 172 ILE A C 1
ATOM 1206 O O . ILE A 1 172 ? -4.612 -2.027 -10.199 1.00 97.81 172 ILE A O 1
ATOM 1210 N N . PRO A 1 173 ? -4.587 -1.853 -12.448 1.00 97.75 173 PRO A N 1
ATOM 1211 C CA . PRO A 1 173 ? -5.983 -2.243 -12.648 1.00 97.75 173 PRO A CA 1
ATOM 1212 C C . PRO A 1 173 ? -6.239 -3.689 -12.200 1.00 97.75 173 PRO A C 1
ATOM 1214 O O . PRO A 1 173 ? -5.388 -4.561 -12.375 1.00 97.75 173 PRO A O 1
ATOM 1217 N N . ARG A 1 174 ? -7.410 -3.975 -11.621 1.00 97.19 174 ARG A N 1
ATOM 1218 C CA . ARG A 1 174 ? -7.730 -5.315 -11.089 1.00 97.19 174 ARG A CA 1
ATOM 1219 C C . ARG A 1 174 ? -7.714 -6.385 -12.176 1.00 97.19 174 ARG A C 1
ATOM 1221 O O . ARG A 1 174 ? -7.249 -7.500 -11.940 1.00 97.19 174 ARG A O 1
ATOM 1228 N N . GLU A 1 175 ? -8.221 -6.045 -13.350 1.00 96.62 175 GLU A N 1
ATOM 1229 C CA . GLU A 1 175 ? -8.258 -6.887 -14.541 1.00 96.62 175 GLU A CA 1
ATOM 1230 C C . GLU A 1 175 ? -6.863 -7.352 -14.985 1.00 96.62 175 GLU A C 1
ATOM 1232 O O . GLU A 1 175 ? -6.720 -8.476 -15.473 1.00 96.62 175 GLU A O 1
ATOM 1237 N N . ASP A 1 176 ? -5.826 -6.554 -14.718 1.00 97.50 176 ASP A N 1
ATOM 1238 C CA . ASP A 1 176 ? -4.450 -6.856 -15.113 1.00 97.50 176 ASP A CA 1
ATOM 1239 C C . ASP A 1 176 ? -3.785 -7.882 -14.186 1.00 97.50 176 ASP A C 1
ATOM 1241 O O . ASP A 1 176 ? -2.788 -8.501 -14.565 1.00 97.50 176 ASP A O 1
ATOM 1245 N N . LEU A 1 177 ? -4.344 -8.150 -12.996 1.00 97.25 177 LEU A N 1
ATOM 1246 C CA . LEU A 1 177 ? -3.805 -9.179 -12.098 1.00 97.25 177 LEU A CA 1
ATOM 1247 C C . LEU A 1 177 ? -3.799 -10.559 -12.770 1.00 97.25 177 LEU A C 1
ATOM 1249 O O . LEU A 1 177 ? -2.872 -11.340 -12.570 1.00 97.25 177 LEU A O 1
ATOM 1253 N N . ALA A 1 178 ? -4.804 -10.858 -13.598 1.00 96.00 178 ALA A N 1
ATOM 1254 C CA . ALA A 1 178 ? -4.910 -12.139 -14.297 1.00 96.00 178 ALA A CA 1
ATOM 1255 C C . ALA A 1 178 ? -3.752 -12.390 -15.282 1.00 96.00 178 ALA A C 1
ATOM 1257 O O . ALA A 1 178 ? -3.450 -13.546 -15.595 1.00 96.00 178 ALA A O 1
ATOM 1258 N N . LEU A 1 179 ? -3.086 -11.324 -15.741 1.00 96.56 179 LEU A N 1
ATOM 1259 C CA . LEU A 1 179 ? -1.908 -11.397 -16.607 1.00 96.56 179 LEU A CA 1
ATOM 1260 C C . LEU A 1 179 ? -0.649 -11.825 -15.832 1.00 96.56 179 LEU A C 1
ATOM 1262 O O . LEU A 1 179 ? 0.323 -12.275 -16.436 1.00 96.56 179 LEU A O 1
ATOM 1266 N N . ARG A 1 180 ? -0.678 -11.743 -14.497 1.00 96.38 180 ARG A N 1
ATOM 1267 C CA . ARG A 1 180 ? 0.436 -12.045 -13.589 1.00 96.38 180 ARG A CA 1
ATOM 1268 C C . ARG A 1 180 ? 0.241 -13.397 -12.916 1.00 96.38 180 ARG A C 1
ATOM 1270 O O . ARG A 1 180 ? -0.085 -13.507 -11.736 1.00 96.38 180 ARG A O 1
ATOM 1277 N N . GLN A 1 181 ? 0.371 -14.447 -13.723 1.00 95.25 181 GLN A N 1
ATOM 1278 C CA . GLN A 1 181 ? 0.083 -15.833 -13.329 1.00 95.25 181 GLN A CA 1
ATOM 1279 C C . GLN A 1 181 ? 0.871 -16.285 -12.088 1.00 95.25 181 GLN A C 1
ATOM 1281 O O . GLN A 1 181 ? 0.343 -17.017 -11.253 1.00 95.25 181 GLN A O 1
ATOM 1286 N N . ASP A 1 182 ? 2.117 -15.837 -11.962 1.00 94.19 182 ASP A N 1
ATOM 1287 C CA . ASP A 1 182 ? 2.996 -16.076 -10.818 1.00 94.19 182 ASP A CA 1
ATOM 1288 C C . ASP A 1 182 ? 2.455 -15.442 -9.528 1.00 94.19 182 ASP A C 1
ATOM 1290 O O . ASP A 1 182 ? 2.378 -16.114 -8.497 1.00 94.19 182 ASP A O 1
ATOM 1294 N N . VAL A 1 183 ? 1.992 -14.192 -9.595 1.00 97.06 183 VAL A N 1
ATOM 1295 C CA . VAL A 1 183 ? 1.348 -13.492 -8.475 1.00 97.06 183 VAL A CA 1
ATOM 1296 C C . VAL A 1 183 ? 0.032 -14.167 -8.098 1.00 97.06 183 VAL A C 1
ATOM 1298 O O . VAL A 1 183 ? -0.215 -14.420 -6.920 1.00 97.06 183 VAL A O 1
ATOM 1301 N N . VAL A 1 184 ? -0.808 -14.509 -9.079 1.00 96.81 184 VAL A N 1
ATOM 1302 C CA . VAL A 1 184 ? -2.086 -15.201 -8.839 1.00 96.81 184 VAL A CA 1
ATOM 1303 C C . VAL A 1 184 ? -1.859 -16.538 -8.135 1.00 96.81 184 VAL A C 1
ATOM 1305 O O . VAL A 1 184 ? -2.559 -16.855 -7.169 1.00 96.81 184 VAL A O 1
ATOM 1308 N N . LEU A 1 185 ? -0.870 -17.314 -8.585 1.00 96.06 185 LEU A N 1
ATOM 1309 C CA . LEU A 1 185 ? -0.517 -18.584 -7.957 1.00 96.06 185 LEU A CA 1
ATOM 1310 C C . LEU A 1 185 ? 0.001 -18.375 -6.530 1.00 96.06 185 LEU A C 1
ATOM 1312 O O . LEU A 1 185 ? -0.460 -19.056 -5.617 1.00 96.06 185 LEU A O 1
ATOM 1316 N N . MET A 1 186 ? 0.882 -17.394 -6.317 1.00 96.56 186 MET A N 1
ATOM 1317 C CA . MET A 1 186 ? 1.388 -17.046 -4.988 1.00 96.56 186 MET A CA 1
ATOM 1318 C C . MET A 1 186 ? 0.258 -16.670 -4.020 1.00 96.56 186 MET A C 1
ATOM 1320 O O . MET A 1 186 ? 0.228 -17.163 -2.892 1.00 96.56 186 MET A O 1
ATOM 1324 N N . LEU A 1 187 ? -0.678 -15.813 -4.440 1.00 95.94 187 LEU A N 1
ATOM 1325 C CA . LEU A 1 187 ? -1.821 -15.409 -3.615 1.00 95.94 187 LEU A CA 1
ATOM 1326 C C . LEU A 1 187 ? -2.694 -16.616 -3.262 1.00 95.94 187 LEU A C 1
ATOM 1328 O O . LEU A 1 187 ? -3.046 -16.805 -2.096 1.00 95.94 187 LEU A O 1
ATOM 1332 N N . LYS A 1 188 ? -2.970 -17.479 -4.245 1.00 94.50 188 LYS A N 1
ATOM 1333 C CA . LYS A 1 188 ? -3.729 -18.715 -4.041 1.00 94.50 188 LYS A CA 1
ATOM 1334 C C . LYS A 1 188 ? -3.045 -19.645 -3.037 1.00 94.50 188 LYS A C 1
ATOM 1336 O O . LYS A 1 188 ? -3.707 -20.130 -2.119 1.00 94.50 188 LYS A O 1
ATOM 1341 N N . ASP A 1 189 ? -1.740 -19.858 -3.168 1.00 92.69 189 ASP A N 1
ATOM 1342 C CA . ASP A 1 189 ? -0.955 -20.707 -2.262 1.00 92.69 189 ASP A CA 1
ATOM 1343 C C . ASP A 1 189 ? -0.884 -20.124 -0.841 1.00 92.69 189 ASP A C 1
ATOM 1345 O O . ASP A 1 189 ? -0.862 -20.862 0.151 1.00 92.69 189 ASP A O 1
ATOM 1349 N N . ALA A 1 190 ? -0.911 -18.794 -0.723 1.00 91.31 190 ALA A N 1
ATOM 1350 C CA . ALA A 1 190 ? -1.001 -18.083 0.548 1.00 91.31 190 ALA A CA 1
ATOM 1351 C C . ALA A 1 190 ? -2.423 -18.062 1.148 1.00 91.31 190 ALA A C 1
ATOM 1353 O O . ALA A 1 190 ? -2.589 -17.625 2.291 1.00 91.31 190 ALA A O 1
ATOM 1354 N N . GLY A 1 191 ? -3.438 -18.549 0.424 1.00 93.50 191 GLY A N 1
ATOM 1355 C CA . GLY A 1 191 ? -4.841 -18.501 0.842 1.00 93.50 191 GLY A CA 1
ATOM 1356 C C . GLY A 1 191 ? -5.429 -17.087 0.838 1.00 93.50 191 GLY A C 1
ATOM 1357 O O . GLY A 1 191 ? -6.319 -16.796 1.635 1.00 93.50 191 GLY A O 1
ATOM 1358 N N . VAL A 1 192 ? -4.904 -16.204 -0.013 1.00 94.88 192 VAL A N 1
ATOM 1359 C CA . VAL A 1 192 ? -5.372 -14.827 -0.191 1.00 94.88 192 VAL A CA 1
ATOM 1360 C C . VAL A 1 192 ? -6.316 -14.764 -1.385 1.00 94.88 192 VAL A C 1
ATOM 1362 O O . VAL A 1 192 ? -5.943 -15.127 -2.501 1.00 94.88 192 VAL A O 1
ATOM 1365 N N . ASP A 1 193 ? -7.532 -14.271 -1.155 1.00 95.56 193 ASP A N 1
ATOM 1366 C CA . ASP A 1 193 ? -8.456 -13.942 -2.235 1.00 95.56 193 ASP A CA 1
ATOM 1367 C C . ASP A 1 193 ? -8.121 -12.553 -2.793 1.00 95.56 193 ASP A C 1
ATOM 1369 O O . ASP A 1 193 ? -8.059 -11.564 -2.064 1.00 95.56 193 ASP A O 1
ATOM 1373 N N . SER A 1 194 ? -7.927 -12.464 -4.108 1.00 95.00 194 SER A N 1
ATOM 1374 C CA . SER A 1 194 ? -7.724 -11.187 -4.800 1.00 95.00 194 SER A CA 1
ATOM 1375 C C . SER A 1 194 ? -8.883 -10.198 -4.599 1.00 95.00 194 SER A C 1
ATOM 1377 O O . SER A 1 194 ? -8.669 -8.985 -4.664 1.00 95.00 194 SER A O 1
ATOM 1379 N N . ALA A 1 195 ? -10.101 -10.681 -4.323 1.00 95.69 195 ALA A N 1
ATOM 1380 C CA . ALA A 1 195 ? -11.259 -9.845 -4.003 1.00 95.69 195 ALA A CA 1
ATOM 1381 C C . ALA A 1 195 ? -11.062 -9.025 -2.715 1.00 95.69 195 ALA A C 1
ATOM 1383 O O . ALA A 1 195 ? -11.625 -7.936 -2.587 1.00 95.69 195 ALA A O 1
ATOM 1384 N N . ASP A 1 196 ? -10.216 -9.510 -1.804 1.00 96.38 196 ASP A N 1
ATOM 1385 C CA . ASP A 1 196 ? -9.902 -8.856 -0.534 1.00 96.38 196 ASP A CA 1
ATOM 1386 C C . ASP A 1 196 ? -8.790 -7.799 -0.677 1.00 96.38 196 ASP A C 1
ATOM 1388 O O . ASP A 1 196 ? -8.492 -7.088 0.279 1.00 96.38 196 ASP A O 1
ATOM 1392 N N . LEU A 1 197 ? -8.181 -7.652 -1.860 1.00 96.81 197 LEU A N 1
ATOM 1393 C CA . LEU A 1 197 ? -7.133 -6.661 -2.123 1.00 96.81 197 LEU A CA 1
ATOM 1394 C C . LEU A 1 197 ? -7.708 -5.332 -2.638 1.00 96.81 197 LEU A C 1
ATOM 1396 O O . LEU A 1 197 ? -8.718 -5.290 -3.357 1.00 96.81 197 LEU A O 1
ATOM 1400 N N . VAL A 1 198 ? -7.027 -4.239 -2.289 1.00 97.44 198 VAL A N 1
ATOM 1401 C CA . VAL A 1 198 ? -7.264 -2.894 -2.829 1.00 97.44 198 VAL A CA 1
ATOM 1402 C C . VAL A 1 198 ? -6.367 -2.692 -4.046 1.00 97.44 198 VAL A C 1
ATOM 1404 O O . VAL A 1 198 ? -5.163 -2.924 -3.967 1.00 97.44 198 VAL A O 1
ATOM 1407 N N . PHE A 1 199 ? -6.944 -2.233 -5.152 1.00 98.12 199 PHE A N 1
ATOM 1408 C CA . PHE A 1 199 ? -6.209 -1.898 -6.370 1.00 98.12 199 PHE A CA 1
ATOM 1409 C C . PHE A 1 199 ? -6.176 -0.388 -6.519 1.00 98.12 199 PHE A C 1
ATOM 1411 O O . PHE A 1 199 ? -7.196 0.270 -6.319 1.00 98.12 199 PHE A O 1
ATOM 1418 N N . PHE A 1 200 ? -5.010 0.164 -6.846 1.00 97.38 200 PHE A N 1
ATOM 1419 C CA . PHE A 1 200 ? -4.814 1.611 -6.853 1.00 97.38 200 PHE A CA 1
ATOM 1420 C C . PHE A 1 200 ? -5.824 2.360 -7.743 1.00 97.38 200 PHE A C 1
ATOM 1422 O O . PHE A 1 200 ? -6.450 3.288 -7.235 1.00 97.38 200 PHE A O 1
ATOM 1429 N N . PRO A 1 201 ? -6.094 1.943 -8.999 1.00 94.69 201 PRO A N 1
ATOM 1430 C CA . PRO A 1 201 ? -7.064 2.635 -9.853 1.00 94.69 201 PRO A CA 1
ATOM 1431 C C . PRO A 1 201 ? -8.523 2.546 -9.378 1.00 94.69 201 PRO A C 1
ATOM 1433 O O . PRO A 1 201 ? -9.362 3.300 -9.857 1.00 94.69 201 PRO A O 1
ATOM 1436 N N . GLU A 1 202 ? -8.852 1.639 -8.451 1.00 93.19 202 GLU A N 1
ATOM 1437 C CA . GLU A 1 202 ? -10.201 1.540 -7.869 1.00 93.19 202 GLU A CA 1
ATOM 1438 C C . GLU A 1 202 ? -10.427 2.546 -6.734 1.00 93.19 202 GLU A C 1
ATOM 1440 O O . GLU A 1 202 ? -11.559 2.729 -6.276 1.00 93.19 202 GLU A O 1
ATOM 1445 N N . ILE A 1 203 ? -9.356 3.167 -6.239 1.00 94.62 203 ILE A N 1
ATOM 1446 C CA . ILE A 1 203 ? -9.431 4.132 -5.155 1.00 94.62 203 ILE A CA 1
ATOM 1447 C C . ILE A 1 203 ? -9.991 5.460 -5.698 1.00 94.62 203 ILE A C 1
ATOM 1449 O O . ILE A 1 203 ? -9.426 6.010 -6.643 1.00 94.62 203 ILE A O 1
ATOM 1453 N N . PRO A 1 204 ? -11.049 6.034 -5.088 1.00 93.31 204 PRO A N 1
ATOM 1454 C CA . PRO A 1 204 ? -11.555 7.344 -5.488 1.00 93.31 204 PRO A CA 1
ATOM 1455 C C . PRO A 1 204 ? -10.489 8.435 -5.318 1.00 93.31 204 PRO A C 1
ATOM 1457 O O . PRO A 1 204 ? -10.049 8.710 -4.198 1.00 93.31 204 PRO A O 1
ATOM 1460 N N . GLU A 1 205 ? -10.100 9.085 -6.418 1.00 95.06 205 GLU A N 1
ATOM 1461 C CA . GLU A 1 205 ? -9.071 10.133 -6.406 1.00 95.06 205 GLU A CA 1
ATOM 1462 C C . GLU A 1 205 ? -9.457 11.302 -5.487 1.00 95.06 205 GLU A C 1
ATOM 1464 O O . GLU A 1 205 ? -8.636 11.748 -4.687 1.00 95.06 205 GLU A O 1
ATOM 1469 N N . ASP A 1 206 ? -10.720 11.740 -5.519 1.00 95.88 206 ASP A N 1
ATOM 1470 C CA . ASP A 1 206 ? -11.230 12.801 -4.639 1.00 95.88 206 ASP A CA 1
ATOM 1471 C C . ASP A 1 206 ? -11.074 12.443 -3.154 1.00 95.88 206 ASP A C 1
ATOM 1473 O O . ASP A 1 206 ? -10.717 13.291 -2.335 1.00 95.88 206 ASP A O 1
ATOM 1477 N N . GLY A 1 207 ? -11.272 11.166 -2.814 1.00 96.00 207 GLY A N 1
ATOM 1478 C CA . GLY A 1 207 ? -11.076 10.640 -1.466 1.00 96.00 207 GLY A CA 1
ATOM 1479 C C . GLY A 1 207 ? -9.616 10.704 -1.026 1.00 96.00 207 GLY A C 1
ATOM 1480 O O . GLY A 1 207 ? -9.317 11.159 0.080 1.00 96.00 207 GLY A O 1
ATOM 1481 N N . LEU A 1 208 ? -8.691 10.310 -1.907 1.00 96.75 208 LEU A N 1
ATOM 1482 C CA . LEU A 1 208 ? -7.253 10.428 -1.651 1.00 96.75 208 LEU A CA 1
ATOM 1483 C C . LEU A 1 208 ? -6.828 11.886 -1.499 1.00 96.75 208 LEU A C 1
ATOM 1485 O O . LEU A 1 208 ? -6.080 12.204 -0.577 1.00 96.75 208 LEU A O 1
ATOM 1489 N N . ARG A 1 209 ? -7.314 12.779 -2.368 1.00 96.69 209 ARG A N 1
ATOM 1490 C CA . ARG A 1 209 ? -7.018 14.216 -2.298 1.00 96.69 209 ARG A CA 1
ATOM 1491 C C . ARG A 1 209 ? -7.549 14.829 -1.008 1.00 96.69 209 ARG A C 1
ATOM 1493 O O . ARG A 1 209 ? -6.806 15.539 -0.338 1.00 96.69 209 ARG A O 1
ATOM 1500 N N . GLY A 1 210 ? -8.780 14.505 -0.618 1.00 96.12 210 GLY A N 1
ATOM 1501 C CA . GLY A 1 210 ? -9.362 14.944 0.649 1.00 96.12 210 GLY A CA 1
ATOM 1502 C C . GLY A 1 210 ? -8.559 14.459 1.857 1.00 96.12 210 GLY A C 1
ATOM 1503 O O . GLY A 1 210 ? -8.203 15.257 2.724 1.00 96.12 210 GLY A O 1
ATOM 1504 N N . ALA A 1 211 ? -8.198 13.173 1.885 1.00 96.31 211 ALA A N 1
ATOM 1505 C CA . ALA A 1 211 ? -7.378 12.593 2.948 1.00 96.31 211 ALA A CA 1
ATOM 1506 C C . ALA A 1 211 ? -5.967 13.206 3.005 1.00 96.31 211 ALA A C 1
ATOM 1508 O O . ALA A 1 211 ? -5.449 13.457 4.094 1.00 96.31 211 ALA A O 1
ATOM 1509 N N . LEU A 1 212 ? -5.361 13.482 1.847 1.00 96.94 212 LEU A N 1
ATOM 1510 C CA . LEU A 1 212 ? -4.060 14.138 1.725 1.00 96.94 212 LEU A CA 1
ATOM 1511 C C . LEU A 1 212 ? -4.110 15.576 2.253 1.00 96.94 212 LEU A C 1
ATOM 1513 O O . LEU A 1 212 ? -3.323 15.935 3.126 1.00 96.94 212 LEU A O 1
ATOM 1517 N N . SER A 1 213 ? -5.052 16.389 1.769 1.00 95.56 213 SER A N 1
ATOM 1518 C CA . SER A 1 213 ? -5.212 17.782 2.203 1.00 95.56 213 SER A CA 1
ATOM 1519 C C . SER A 1 213 ? -5.592 17.901 3.680 1.00 95.56 213 SER A C 1
ATOM 1521 O O . SER A 1 213 ? -5.184 18.855 4.336 1.00 95.56 213 SER A O 1
ATOM 1523 N N . GLY A 1 214 ? -6.333 16.929 4.216 1.00 93.19 214 GLY A N 1
ATOM 1524 C CA . GLY A 1 214 ? -6.671 16.847 5.638 1.00 93.19 214 GLY A CA 1
ATOM 1525 C C . GLY A 1 214 ? -5.554 16.299 6.536 1.00 93.19 214 GLY A C 1
ATOM 1526 O O . GLY A 1 214 ? -5.751 16.218 7.745 1.00 93.19 214 GLY A O 1
ATOM 1527 N N . GLY A 1 215 ? -4.406 15.888 5.979 1.00 93.12 215 GLY A N 1
ATOM 1528 C CA . GLY A 1 215 ? -3.300 15.285 6.736 1.00 93.12 215 GLY A CA 1
ATOM 1529 C C . GLY A 1 215 ? -3.596 13.883 7.289 1.00 93.12 215 GLY A C 1
ATOM 1530 O O . GLY A 1 215 ? -2.840 13.368 8.110 1.00 93.12 215 GLY A O 1
ATOM 1531 N N . GLY A 1 216 ? -4.694 13.262 6.853 1.00 94.56 216 GLY A N 1
ATOM 1532 C CA . GLY A 1 216 ? -5.117 11.928 7.275 1.00 94.56 216 GLY A CA 1
ATOM 1533 C C . GLY A 1 216 ? -4.490 10.796 6.462 1.00 94.56 216 GLY A C 1
ATOM 1534 O O . GLY A 1 216 ? -4.591 9.645 6.879 1.00 94.56 216 GLY A O 1
ATOM 1535 N N . LEU A 1 217 ? -3.854 11.093 5.323 1.00 97.31 217 LEU A N 1
ATOM 1536 C CA . LEU A 1 217 ? -3.236 10.099 4.443 1.00 97.31 217 LEU A CA 1
ATOM 1537 C C . LEU A 1 217 ? -1.736 9.943 4.708 1.00 97.31 217 LEU A C 1
ATOM 1539 O O . LEU A 1 217 ? -0.987 10.917 4.760 1.00 97.31 217 LEU A O 1
ATOM 1543 N N . ARG A 1 218 ? -1.291 8.692 4.795 1.00 97.88 218 ARG A N 1
ATOM 1544 C CA . ARG A 1 218 ? 0.110 8.284 4.901 1.00 97.88 218 ARG A CA 1
ATOM 1545 C C . ARG A 1 218 ? 0.378 7.182 3.880 1.00 97.88 218 ARG A C 1
ATOM 1547 O O . ARG A 1 218 ? -0.437 6.278 3.713 1.00 97.88 218 ARG A O 1
ATOM 1554 N N . LEU A 1 219 ? 1.521 7.242 3.215 1.00 98.38 219 LEU A N 1
ATOM 1555 C CA . LEU A 1 219 ? 1.914 6.318 2.158 1.00 98.38 219 LEU A CA 1
ATOM 1556 C C . LEU A 1 219 ? 3.275 5.697 2.479 1.00 98.38 219 LEU A C 1
ATOM 1558 O O . LEU A 1 219 ? 4.211 6.382 2.895 1.00 98.38 219 LEU A O 1
ATOM 1562 N N . VAL A 1 220 ? 3.373 4.387 2.294 1.00 98.62 220 VAL A N 1
ATOM 1563 C CA . VAL A 1 220 ? 4.598 3.607 2.456 1.00 98.62 220 VAL A CA 1
ATOM 1564 C C . VAL A 1 220 ? 4.873 2.896 1.143 1.00 98.62 220 VAL A C 1
ATOM 1566 O O . VAL A 1 220 ? 4.027 2.143 0.665 1.00 98.62 220 VAL A O 1
ATOM 1569 N N . LEU A 1 221 ? 6.042 3.141 0.568 1.00 98.69 221 LEU A N 1
ATOM 1570 C CA . LEU A 1 221 ? 6.470 2.528 -0.683 1.00 98.69 221 LEU A CA 1
ATOM 1571 C C . LEU A 1 221 ? 7.260 1.262 -0.374 1.00 98.69 221 LEU A C 1
ATOM 1573 O O . LEU A 1 221 ? 8.152 1.279 0.479 1.00 98.69 221 LEU A O 1
ATOM 1577 N N . THR A 1 222 ? 6.931 0.172 -1.056 1.00 98.56 222 THR A N 1
ATOM 1578 C CA . THR A 1 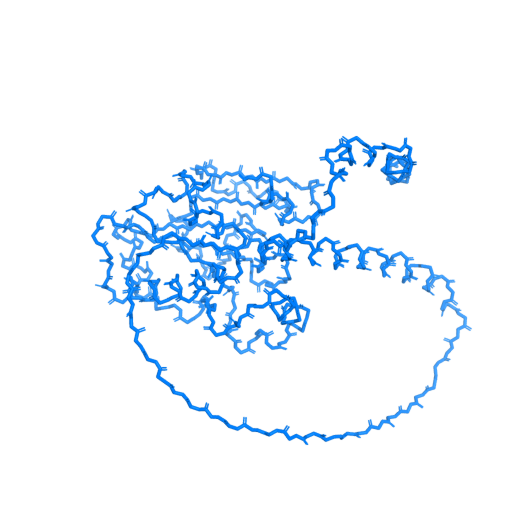222 ? 7.726 -1.055 -1.035 1.00 98.56 222 THR A CA 1
ATOM 1579 C C . THR A 1 222 ? 8.162 -1.418 -2.443 1.00 98.56 222 THR A C 1
ATOM 1581 O O . THR A 1 222 ? 7.379 -1.248 -3.377 1.00 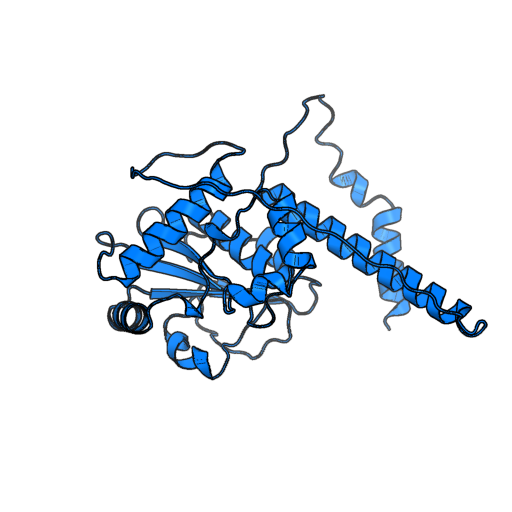98.56 222 THR A O 1
ATOM 1584 N N . ASP A 1 223 ? 9.378 -1.939 -2.591 1.00 98.31 223 ASP A N 1
ATOM 1585 C CA . ASP A 1 223 ? 9.917 -2.423 -3.873 1.00 98.31 223 ASP A CA 1
ATOM 1586 C C . ASP A 1 223 ? 10.041 -1.331 -4.962 1.00 98.31 223 ASP A C 1
ATOM 1588 O O . ASP A 1 223 ? 10.086 -1.586 -6.167 1.00 98.31 223 ASP A O 1
ATOM 1592 N N . HIS A 1 224 ? 10.045 -0.075 -4.512 1.00 98.06 224 HIS A N 1
ATOM 1593 C CA . HIS A 1 224 ? 10.473 1.111 -5.240 1.00 98.06 224 HIS A CA 1
ATOM 1594 C C . HIS A 1 224 ? 10.698 2.258 -4.247 1.00 98.06 224 HIS A C 1
ATOM 1596 O O . HIS A 1 224 ? 10.055 2.336 -3.197 1.00 98.06 224 HIS A O 1
ATOM 1602 N N . ASN A 1 225 ? 11.581 3.190 -4.597 1.00 98.06 225 ASN A N 1
ATOM 1603 C CA . ASN A 1 225 ? 11.899 4.350 -3.759 1.00 98.06 225 ASN A CA 1
ATOM 1604 C C . ASN A 1 225 ? 11.487 5.698 -4.371 1.00 98.06 225 ASN A C 1
ATOM 1606 O O . ASN A 1 225 ? 11.811 6.747 -3.819 1.00 98.06 225 ASN A O 1
ATOM 1610 N N . LYS A 1 226 ? 10.738 5.681 -5.480 1.00 97.62 226 LYS A N 1
ATOM 1611 C CA . LYS A 1 226 ? 10.217 6.872 -6.159 1.00 97.62 226 LYS A CA 1
ATOM 1612 C C . LYS A 1 226 ? 8.857 6.591 -6.794 1.00 97.62 226 LYS A C 1
ATOM 1614 O O . LYS A 1 226 ? 8.715 5.592 -7.492 1.00 97.62 226 LYS A O 1
ATOM 1619 N N . LEU A 1 227 ? 7.884 7.474 -6.572 1.00 97.88 227 LEU A N 1
ATOM 1620 C CA . LEU A 1 227 ? 6.576 7.389 -7.226 1.00 97.88 227 LEU A CA 1
ATOM 1621 C C . LEU A 1 227 ? 6.690 7.628 -8.736 1.00 97.88 227 LEU A C 1
ATOM 1623 O O . LEU A 1 227 ? 7.501 8.441 -9.191 1.00 97.88 227 LEU A O 1
ATOM 1627 N N . GLY A 1 228 ? 5.832 6.950 -9.499 1.00 95.75 228 GLY A N 1
ATOM 1628 C CA . GLY A 1 228 ? 5.630 7.236 -10.915 1.00 95.75 228 GLY A CA 1
ATOM 1629 C C . GLY A 1 228 ? 5.028 8.628 -11.128 1.00 95.75 228 GLY A C 1
ATOM 1630 O O . GLY A 1 228 ? 4.375 9.187 -10.246 1.00 95.75 228 GLY A O 1
ATOM 1631 N N . VAL A 1 229 ? 5.211 9.191 -12.325 1.00 95.50 229 VAL A N 1
ATOM 1632 C CA . VAL A 1 229 ? 4.769 10.561 -12.663 1.00 95.50 229 VAL A CA 1
ATOM 1633 C C . VAL A 1 229 ? 3.266 10.757 -12.424 1.00 95.50 229 VAL A C 1
ATOM 1635 O O . VAL A 1 229 ? 2.847 11.782 -11.892 1.00 95.50 229 VAL A O 1
ATOM 1638 N N . ALA A 1 230 ? 2.443 9.756 -12.749 1.00 94.56 230 ALA A N 1
ATOM 1639 C CA . ALA A 1 230 ? 0.992 9.812 -12.543 1.00 94.56 230 ALA A CA 1
ATOM 1640 C C . ALA A 1 230 ? 0.583 9.849 -11.055 1.00 94.56 230 ALA A C 1
ATOM 1642 O O . ALA A 1 230 ? -0.528 10.261 -10.720 1.00 94.56 230 ALA A O 1
ATOM 1643 N N . GLN A 1 231 ? 1.479 9.427 -10.163 1.00 96.88 231 GLN A N 1
ATOM 1644 C CA . GLN A 1 231 ? 1.246 9.269 -8.728 1.00 96.88 231 GLN A CA 1
ATOM 1645 C C . GLN A 1 231 ? 2.041 10.287 -7.901 1.00 96.88 231 GLN A C 1
ATOM 1647 O O . GLN A 1 231 ? 1.883 10.341 -6.686 1.00 96.88 231 GLN A O 1
ATOM 1652 N N . GLU A 1 232 ? 2.864 11.130 -8.533 1.00 96.62 232 GLU A N 1
ATOM 1653 C CA . GLU A 1 232 ? 3.786 12.057 -7.863 1.00 96.62 232 GLU A CA 1
ATOM 1654 C C . GLU A 1 232 ? 3.075 13.059 -6.941 1.00 96.62 232 GLU A C 1
ATOM 1656 O O . GLU A 1 232 ? 3.627 13.476 -5.926 1.00 96.62 232 GLU A O 1
ATOM 1661 N N . TRP A 1 233 ? 1.811 13.384 -7.214 1.00 97.50 233 TRP A N 1
ATOM 1662 C CA . TRP A 1 233 ? 0.994 14.230 -6.340 1.00 97.50 233 TRP A CA 1
ATOM 1663 C C . TRP A 1 233 ? 0.746 13.621 -4.943 1.00 97.50 233 TRP A C 1
ATOM 1665 O O . TRP A 1 233 ? 0.389 14.358 -4.025 1.00 97.50 233 TRP A O 1
ATOM 1675 N N . LEU A 1 234 ? 0.974 12.314 -4.751 1.00 98.00 234 LEU A N 1
ATOM 1676 C CA . LEU A 1 234 ? 0.956 11.634 -3.448 1.00 98.00 234 LEU A CA 1
ATOM 1677 C C . LEU A 1 234 ? 2.274 11.773 -2.668 1.00 98.00 234 LEU A C 1
ATOM 1679 O O . LEU A 1 234 ? 2.323 11.386 -1.500 1.00 98.00 234 LEU A O 1
ATOM 1683 N N . ALA A 1 235 ? 3.331 12.337 -3.265 1.00 98.06 235 ALA A N 1
ATOM 1684 C CA . ALA A 1 235 ? 4.642 12.504 -2.633 1.00 98.06 235 ALA A CA 1
ATOM 1685 C C . ALA A 1 235 ? 4.597 13.108 -1.214 1.00 98.06 235 ALA A C 1
ATOM 1687 O O . ALA A 1 235 ? 5.324 12.604 -0.355 1.00 98.06 235 ALA A O 1
ATOM 1688 N N . PRO A 1 236 ? 3.747 14.111 -0.901 1.00 97.81 236 PRO A N 1
ATOM 1689 C CA . PRO A 1 236 ? 3.678 14.666 0.452 1.00 97.81 236 PRO A CA 1
ATOM 1690 C C . PRO A 1 236 ? 3.166 13.685 1.518 1.00 97.81 236 PRO A C 1
ATOM 1692 O O . PRO A 1 236 ? 3.434 13.893 2.698 1.00 97.81 236 PRO A O 1
ATOM 1695 N N . ALA A 1 237 ? 2.448 12.621 1.134 1.00 97.69 237 ALA A N 1
ATOM 1696 C CA . ALA A 1 237 ? 2.000 11.579 2.060 1.00 97.69 237 ALA A CA 1
ATOM 1697 C C . ALA A 1 237 ? 3.058 10.496 2.307 1.00 97.69 237 ALA A C 1
ATOM 1699 O O . ALA A 1 237 ? 2.851 9.656 3.185 1.00 97.69 237 ALA A O 1
ATOM 1700 N N . VAL A 1 238 ? 4.168 10.466 1.560 1.00 98.38 238 VAL A N 1
ATOM 1701 C CA . VAL A 1 238 ? 5.177 9.408 1.702 1.00 98.38 238 VAL A CA 1
ATOM 1702 C C . VAL A 1 238 ? 5.895 9.545 3.043 1.00 98.38 238 VAL A C 1
ATOM 1704 O O . VAL A 1 238 ? 6.681 10.462 3.269 1.00 98.38 238 VAL A O 1
ATOM 1707 N N . VAL A 1 239 ? 5.633 8.594 3.936 1.00 97.50 239 VAL A N 1
ATOM 1708 C CA . VAL A 1 239 ? 6.227 8.505 5.279 1.00 97.50 239 VAL A CA 1
ATOM 1709 C C . VAL A 1 239 ? 7.135 7.290 5.443 1.00 97.50 239 VAL A C 1
ATOM 1711 O O . VAL A 1 239 ? 7.808 7.180 6.470 1.00 97.50 239 VAL A O 1
ATOM 1714 N N . GLY A 1 240 ? 7.144 6.376 4.471 1.00 97.81 240 GLY A N 1
ATOM 1715 C CA . GLY A 1 240 ? 7.927 5.149 4.524 1.00 97.81 240 GLY A CA 1
ATOM 1716 C C . GLY A 1 240 ? 8.425 4.701 3.152 1.00 97.81 240 GLY A C 1
ATOM 1717 O O . GLY A 1 240 ? 7.700 4.821 2.168 1.00 97.81 240 GLY A O 1
ATOM 1718 N N . VAL A 1 241 ? 9.641 4.165 3.098 1.00 98.50 241 VAL A N 1
ATOM 1719 C CA . VAL A 1 241 ? 10.238 3.529 1.918 1.00 98.50 241 VAL A CA 1
ATOM 1720 C C . VAL A 1 241 ? 11.004 2.288 2.369 1.00 98.50 241 VAL A C 1
ATOM 1722 O O . VAL A 1 241 ? 11.871 2.383 3.239 1.00 98.50 241 VAL A O 1
ATOM 1725 N N . VAL A 1 242 ? 10.698 1.139 1.772 1.00 98.31 242 VAL A N 1
ATOM 1726 C CA . VAL A 1 242 ? 11.455 -0.110 1.919 1.00 98.31 242 VAL A CA 1
ATOM 1727 C C . VAL A 1 242 ? 11.745 -0.635 0.521 1.00 98.31 242 VAL A C 1
ATOM 1729 O O . VAL A 1 242 ? 10.826 -1.019 -0.190 1.00 98.31 242 VAL A O 1
ATOM 1732 N N . ASP A 1 243 ? 12.996 -0.621 0.087 1.00 98.50 243 ASP A N 1
ATOM 1733 C CA . ASP A 1 243 ? 13.336 -0.931 -1.300 1.00 98.50 243 ASP A CA 1
ATOM 1734 C C . ASP A 1 243 ? 14.727 -1.560 -1.428 1.00 98.50 243 ASP A C 1
ATOM 1736 O O . ASP A 1 243 ? 15.612 -1.344 -0.602 1.00 98.50 243 ASP A O 1
ATOM 1740 N N . HIS A 1 244 ? 14.921 -2.356 -2.470 1.00 97.44 244 HIS A N 1
ATOM 1741 C CA . HIS A 1 244 ? 16.185 -3.023 -2.773 1.00 97.44 244 HIS A CA 1
ATOM 1742 C C . 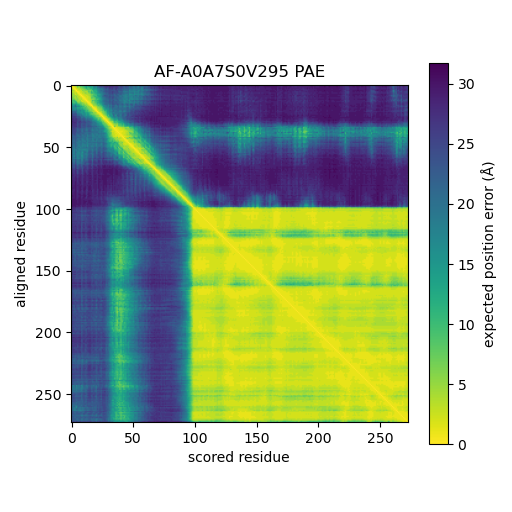HIS A 1 244 ? 16.749 -2.645 -4.155 1.00 97.44 244 HIS A C 1
ATOM 1744 O O . HIS A 1 244 ? 17.723 -3.239 -4.613 1.00 97.44 244 HIS A O 1
ATOM 1750 N N . HIS A 1 245 ? 16.156 -1.655 -4.823 1.00 96.94 245 HIS A N 1
ATOM 1751 C CA . HIS A 1 245 ? 16.700 -1.052 -6.036 1.00 96.94 245 HIS A CA 1
ATOM 1752 C C . HIS A 1 245 ? 17.742 0.035 -5.722 1.00 96.94 245 HIS A C 1
ATOM 1754 O O . HIS A 1 245 ? 18.011 0.365 -4.565 1.00 96.94 245 HIS A O 1
ATOM 1760 N N . GLU A 1 246 ? 18.340 0.603 -6.774 1.00 97.00 246 GLU A N 1
ATOM 1761 C CA . GLU A 1 246 ? 19.237 1.754 -6.658 1.00 97.00 246 GLU A CA 1
ATOM 1762 C C . GLU A 1 246 ? 18.525 2.942 -5.996 1.00 97.00 246 GLU A C 1
ATOM 1764 O O . GLU A 1 246 ? 17.403 3.308 -6.358 1.00 97.00 246 GLU A O 1
ATOM 1769 N N . ASP A 1 247 ? 19.192 3.555 -5.020 1.00 97.12 247 ASP A N 1
ATOM 1770 C CA . ASP A 1 247 ? 18.623 4.650 -4.245 1.00 97.12 247 ASP A CA 1
ATOM 1771 C C . ASP A 1 247 ? 18.576 5.955 -5.060 1.00 97.12 247 ASP A C 1
ATOM 1773 O O . ASP A 1 247 ? 19.609 6.535 -5.396 1.00 97.12 247 ASP A O 1
ATOM 1777 N N . THR A 1 248 ? 17.370 6.468 -5.327 1.00 95.50 248 THR A N 1
ATOM 1778 C CA . THR A 1 248 ? 17.184 7.758 -6.018 1.00 95.50 248 THR A CA 1
ATOM 1779 C C . THR A 1 248 ? 17.361 8.982 -5.114 1.00 95.50 248 THR A C 1
ATOM 1781 O O . THR A 1 248 ? 17.299 10.115 -5.594 1.00 95.50 248 THR A O 1
ATOM 1784 N N . GLY A 1 249 ? 17.521 8.791 -3.803 1.00 95.69 249 GLY A N 1
ATOM 1785 C CA . GLY A 1 249 ? 17.585 9.865 -2.807 1.00 95.69 249 GLY A CA 1
ATOM 1786 C C . GLY A 1 249 ? 16.234 10.514 -2.479 1.00 95.69 249 GLY A C 1
ATOM 1787 O O . GLY A 1 249 ? 16.179 11.458 -1.689 1.00 95.69 249 GLY A O 1
ATOM 1788 N N . SER A 1 250 ? 15.133 10.017 -3.049 1.00 96.38 250 SER A N 1
ATOM 1789 C CA . SER A 1 250 ? 13.791 10.547 -2.795 1.00 96.38 250 SER A CA 1
ATOM 1790 C C . SER A 1 250 ? 13.340 10.286 -1.350 1.00 96.38 250 SER A C 1
ATOM 1792 O O . SER A 1 250 ? 13.783 9.337 -0.689 1.00 96.38 250 SER A O 1
ATOM 1794 N N . TYR A 1 251 ? 12.446 11.153 -0.863 1.00 97.00 251 TYR A N 1
ATOM 1795 C CA . TYR A 1 251 ? 11.780 11.032 0.441 1.00 97.00 251 TYR A CA 1
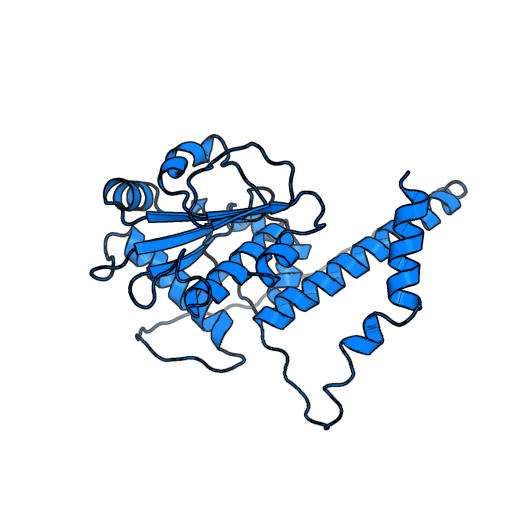ATOM 1796 C C . TYR A 1 251 ? 12.746 10.881 1.631 1.00 97.00 251 TYR A C 1
ATOM 1798 O O . TYR A 1 251 ? 12.494 10.113 2.554 1.00 97.00 251 TYR A O 1
ATOM 1806 N N . GLY A 1 252 ? 13.858 11.627 1.641 1.00 94.25 252 GLY A N 1
ATOM 1807 C CA . GLY A 1 252 ? 14.863 11.562 2.715 1.00 94.25 252 GLY A CA 1
ATOM 1808 C C . GLY A 1 252 ? 14.337 11.876 4.127 1.00 94.25 252 GLY A C 1
ATOM 1809 O O . GLY A 1 252 ? 14.978 11.507 5.104 1.00 94.25 252 GLY A O 1
ATOM 1810 N N . GLY A 1 253 ? 13.170 12.521 4.244 1.00 93.38 253 GLY A N 1
ATOM 1811 C CA . GLY A 1 253 ? 12.481 12.777 5.516 1.00 93.38 253 GLY A CA 1
ATOM 1812 C C . GLY A 1 253 ? 11.504 11.681 5.965 1.00 93.38 253 GLY A C 1
ATOM 1813 O O . GLY A 1 253 ? 10.820 11.871 6.969 1.00 93.38 253 GLY A O 1
ATOM 1814 N N . ALA A 1 254 ? 11.392 10.568 5.232 1.00 95.62 254 ALA A N 1
ATOM 1815 C CA . ALA A 1 254 ? 10.516 9.458 5.599 1.00 95.62 254 ALA A CA 1
ATOM 1816 C C . ALA A 1 254 ? 10.925 8.855 6.956 1.00 95.62 254 ALA A C 1
ATOM 1818 O O . ALA A 1 254 ? 12.103 8.623 7.222 1.00 95.62 254 ALA A O 1
ATOM 1819 N N . ALA A 1 255 ? 9.938 8.576 7.811 1.00 93.75 255 ALA A N 1
ATOM 1820 C CA . ALA A 1 255 ? 10.157 8.053 9.160 1.00 93.75 255 ALA A CA 1
ATOM 1821 C C . ALA A 1 255 ? 10.705 6.616 9.162 1.00 93.75 255 ALA A C 1
ATOM 1823 O O . ALA A 1 255 ? 11.431 6.235 10.078 1.00 93.75 255 ALA A O 1
ATOM 1824 N N . LEU A 1 256 ? 10.356 5.827 8.143 1.00 94.94 256 LEU A N 1
ATOM 1825 C CA . LEU A 1 256 ? 10.986 4.545 7.840 1.00 94.94 256 LEU A CA 1
ATOM 1826 C C . LEU A 1 256 ? 11.646 4.659 6.471 1.00 94.94 256 LEU A C 1
ATOM 1828 O O . LEU A 1 256 ? 10.953 4.859 5.479 1.00 94.94 256 LEU A O 1
ATOM 1832 N N . ARG A 1 257 ? 12.967 4.520 6.391 1.00 96.62 257 ARG A N 1
ATOM 1833 C CA . ARG A 1 257 ? 13.663 4.531 5.105 1.00 96.62 257 ARG A CA 1
ATOM 1834 C C . ARG A 1 257 ? 14.754 3.476 5.079 1.00 96.62 257 ARG A C 1
ATOM 1836 O O . ARG A 1 257 ? 15.829 3.677 5.638 1.00 96.62 257 ARG A O 1
ATOM 1843 N N . VAL A 1 258 ? 14.464 2.368 4.413 1.00 96.88 258 VAL A N 1
ATOM 1844 C CA . VAL A 1 258 ? 15.369 1.231 4.247 1.00 96.88 258 VAL A CA 1
ATOM 1845 C C . VAL A 1 258 ? 15.569 1.014 2.757 1.00 96.88 258 VAL A C 1
ATOM 1847 O O . VAL A 1 258 ? 14.668 0.537 2.078 1.00 96.88 258 VAL A O 1
ATOM 1850 N N . VAL A 1 259 ? 16.741 1.390 2.247 1.00 97.62 259 VAL A N 1
ATOM 1851 C CA . VAL A 1 259 ? 17.127 1.139 0.854 1.00 97.62 259 VAL A CA 1
ATOM 1852 C C . VAL A 1 259 ? 18.468 0.412 0.851 1.00 97.62 259 VAL A C 1
ATOM 1854 O O . VAL A 1 259 ? 19.464 0.963 1.321 1.00 97.62 259 VAL A O 1
ATOM 1857 N N . ASP A 1 260 ? 18.490 -0.843 0.397 1.00 96.94 260 ASP A N 1
ATOM 1858 C CA . ASP A 1 260 ? 19.707 -1.669 0.338 1.00 96.94 260 ASP A CA 1
ATOM 1859 C C . ASP A 1 260 ? 19.755 -2.481 -0.962 1.00 96.94 260 ASP A C 1
ATOM 1861 O O . ASP A 1 260 ? 19.200 -3.578 -1.063 1.00 96.94 260 ASP A O 1
ATOM 1865 N N . ASP A 1 261 ? 20.492 -1.945 -1.935 1.00 94.75 261 ASP A N 1
ATOM 1866 C CA . ASP A 1 261 ? 20.708 -2.510 -3.272 1.00 94.75 261 ASP A CA 1
ATOM 1867 C C . ASP A 1 261 ? 21.500 -3.832 -3.288 1.00 94.75 261 ASP A C 1
ATOM 1869 O O . ASP A 1 261 ? 21.680 -4.471 -4.330 1.00 94.75 261 ASP A O 1
ATOM 1873 N N . LYS A 1 262 ? 21.988 -4.279 -2.125 1.00 95.94 262 LYS A N 1
ATOM 1874 C CA . LYS A 1 262 ? 22.698 -5.558 -1.969 1.00 95.94 262 LYS A CA 1
ATOM 1875 C C . LYS A 1 262 ? 21.756 -6.702 -1.627 1.00 95.94 262 LYS A C 1
ATOM 1877 O O . LYS A 1 262 ? 22.196 -7.859 -1.634 1.00 95.94 262 LYS A O 1
ATOM 1882 N N . VAL A 1 263 ? 20.501 -6.414 -1.289 1.00 95.25 263 VAL A N 1
ATOM 1883 C CA . VAL A 1 263 ? 19.486 -7.429 -1.008 1.00 95.25 263 VAL A CA 1
ATOM 1884 C C . VAL A 1 263 ? 18.761 -7.791 -2.302 1.00 95.25 263 VAL A C 1
ATOM 1886 O O . VAL A 1 263 ? 18.441 -6.944 -3.122 1.00 95.25 263 VAL A O 1
ATOM 1889 N N . GLY A 1 264 ? 18.533 -9.088 -2.518 1.00 92.38 264 GLY A N 1
ATOM 1890 C CA . GLY A 1 264 ? 17.948 -9.582 -3.768 1.00 92.38 264 GLY A CA 1
ATOM 1891 C C . GLY A 1 264 ? 16.427 -9.452 -3.871 1.00 92.38 264 GLY A C 1
ATOM 1892 O O . GLY A 1 264 ? 15.887 -9.838 -4.898 1.00 92.38 264 GLY A O 1
ATOM 1893 N N . THR A 1 265 ? 15.753 -8.997 -2.810 1.00 95.38 265 THR A N 1
ATOM 1894 C CA . THR A 1 265 ? 14.291 -8.889 -2.742 1.00 95.38 265 THR A CA 1
ATOM 1895 C C . THR A 1 265 ? 13.836 -7.938 -1.637 1.00 95.38 265 THR A C 1
ATOM 1897 O O . THR A 1 265 ? 14.375 -7.969 -0.520 1.00 95.38 265 THR A O 1
ATOM 1900 N N . CYS A 1 266 ? 12.807 -7.140 -1.907 1.00 97.19 266 CYS A N 1
ATOM 1901 C CA . CYS A 1 266 ? 12.191 -6.256 -0.925 1.00 97.19 266 CYS A CA 1
ATOM 1902 C C . CYS A 1 266 ? 11.570 -7.042 0.241 1.00 97.19 266 CYS A C 1
ATOM 1904 O O . CYS A 1 266 ? 11.670 -6.624 1.398 1.00 97.19 266 CYS A O 1
ATOM 1906 N N . CYS A 1 267 ? 10.995 -8.221 -0.009 1.00 96.50 267 CYS A N 1
ATOM 1907 C CA . CYS A 1 267 ? 10.450 -9.089 1.041 1.00 96.50 267 CYS A CA 1
ATOM 1908 C C . CYS A 1 267 ? 11.475 -9.442 2.133 1.00 96.50 267 CYS A C 1
ATOM 1910 O O . CYS A 1 267 ? 11.115 -9.562 3.305 1.00 96.50 267 CYS A O 1
ATOM 1912 N N . ALA A 1 268 ? 12.757 -9.591 1.781 1.00 96.12 268 ALA A N 1
ATOM 1913 C CA . ALA A 1 268 ? 13.809 -9.875 2.759 1.00 96.12 268 ALA A CA 1
ATOM 1914 C C . ALA A 1 268 ? 14.161 -8.657 3.622 1.00 96.12 268 ALA A C 1
ATOM 1916 O O . ALA A 1 268 ? 14.614 -8.844 4.750 1.00 96.12 268 ALA A O 1
ATOM 1917 N N . LEU A 1 269 ? 13.962 -7.439 3.114 1.00 96.38 269 LEU A N 1
ATOM 1918 C CA . LEU A 1 269 ? 14.064 -6.216 3.910 1.00 96.38 269 LEU A CA 1
ATOM 1919 C C . LEU A 1 269 ? 12.866 -6.101 4.848 1.00 96.38 269 LEU A C 1
ATOM 1921 O O . LEU A 1 269 ? 13.059 -5.974 6.049 1.00 96.38 269 LEU A O 1
ATOM 1925 N N . VAL A 1 270 ? 11.649 -6.282 4.327 1.00 95.88 270 VAL A N 1
ATOM 1926 C CA . VAL A 1 270 ? 10.417 -6.279 5.134 1.00 95.88 270 VAL A CA 1
ATOM 1927 C C . VAL A 1 270 ? 10.471 -7.305 6.266 1.00 95.88 270 VAL A C 1
ATOM 1929 O O . VAL A 1 270 ? 10.026 -7.017 7.365 1.00 95.88 270 VAL A O 1
ATOM 1932 N N . ALA A 1 271 ? 11.037 -8.492 6.038 1.00 93.38 271 ALA A N 1
ATOM 1933 C CA . ALA A 1 271 ? 11.153 -9.518 7.075 1.00 93.38 271 ALA A CA 1
ATOM 1934 C C . ALA A 1 271 ? 12.155 -9.181 8.201 1.00 93.38 271 ALA A C 1
ATOM 1936 O O . ALA A 1 271 ? 12.169 -9.882 9.216 1.00 93.38 271 ALA A O 1
ATOM 1937 N N . ARG A 1 272 ? 13.031 -8.184 8.011 1.00 91.00 272 ARG A N 1
ATOM 1938 C CA . ARG A 1 272 ? 13.978 -7.712 9.037 1.00 91.00 272 ARG A CA 1
ATOM 1939 C C . ARG A 1 272 ? 13.373 -6.643 9.945 1.00 91.00 272 ARG A C 1
ATOM 1941 O O . ARG A 1 272 ? 13.844 -6.524 11.075 1.00 91.00 272 ARG A O 1
ATOM 1948 N N . GLU A 1 273 ? 12.382 -5.908 9.444 1.00 84.69 273 GLU A N 1
ATOM 1949 C CA . GLU A 1 273 ? 11.634 -4.869 10.166 1.00 84.69 273 GLU A CA 1
ATOM 1950 C C . GLU A 1 273 ? 10.527 -5.470 11.053 1.00 84.69 273 GLU A C 1
ATOM 1952 O O . GLU A 1 273 ? 10.360 -4.991 12.199 1.00 84.69 273 GLU A O 1
#

Solvent-accessible surface area (backbone atoms only — not comparable to full-atom values): 15923 Å² total; per-residue (Å²): 125,64,73,70,50,57,53,49,55,53,47,44,60,71,73,47,59,64,60,77,76,59,80,82,74,90,71,100,66,90,74,80,76,44,49,68,56,42,42,55,48,51,47,55,51,48,52,50,48,50,54,49,49,51,53,47,48,55,56,42,60,72,58,54,84,71,70,87,87,85,88,85,87,90,83,88,84,94,86,92,87,89,87,87,85,89,86,89,87,85,84,90,78,93,74,69,86,74,54,41,66,55,52,47,35,42,51,22,36,52,49,51,55,40,32,37,71,73,56,56,62,84,86,42,31,43,33,41,20,29,21,30,71,82,55,47,58,50,17,50,49,24,10,45,50,45,23,53,41,25,69,72,48,64,34,47,90,80,24,42,81,95,32,43,48,46,27,40,32,40,41,43,58,72,79,56,48,74,76,36,58,68,41,52,50,50,33,54,77,43,66,45,61,72,86,34,54,36,32,50,77,78,53,57,62,70,23,52,51,50,29,46,77,67,68,30,38,35,30,29,34,20,50,36,62,69,72,54,83,96,48,44,89,51,54,88,29,45,40,28,31,37,20,24,56,82,80,80,72,55,68,80,82,25,82,40,74,45,73,43,62,87,43,96,44,28,43,65,55,49,74,74,102

Nearest PDB structures (foldseek):
  2qb6-assembly2_B  TM=7.855E-01  e=1.700E-07  Saccharomyces cerevisiae
  2yqc-assembly1_A  TM=3.762E-01  e=1.944E-01  Candida albicans
  6bo7-assembly3_H  TM=2.169E-01  e=2.629E+00  Plasmodium vivax

Foldseek 3Di:
DPVVVVVVVVCCVVVCVVVVVPPPDPDDDPDPQFLLSQLLVVVVVVVVVVVVVVVVVVVVVVVVVPDDDDDDDDDDDDDDDDDDDDDDDDDDDDDDGDCLLQVLLQVLQVQLQCLLVVNHDPQAAEEEEFFDLVQASQRQSLQSSLQSCVQVVNCCLRHNPPRYRGAYEYAYDLVCVVVRVNNVVSCVSSVHDSVSHHYPVVRPPSSLVVSVVVVRAAYAYFQDDDDDPVCCVCLSRYQYYQHQPDDPVGPVVRSHYHYHVVDPGSSVSSVVD

InterPro domains:
  IPR001667 DDH domain [PF01368] (127-271)
  IPR038763 DHH phosphoesterase superfamily [SSF64182] (126-272)

Organism: NCBI:txid464990